Protein AF-W0NYK6-F1 (afdb_monomer)

pLDDT: mean 83.44, std 15.58, range [38.97, 98.0]

Nearest PDB structures (foldseek):
  8j07-assembly1_11  TM=6.617E-01  e=5.089E-14  Homo sapiens
  5n5e-assembly1_e  TM=6.915E-01  e=3.204E-01  Pyrococcus furiosus COM1
  1fio-assembly1_A  TM=4.161E-01  e=1.478E+00  Saccharomyces cerevisiae
  6sv1-assembly1_G  TM=5.136E-01  e=4.722E+00  Rhodospirillum rubrum
  7jh6-assembly4_D  TM=3.831E-01  e=1.571E+00  synthetic construct

Secondary structure (DSSP, 8-state):
-----------------HHHHHHHHHHHHHHHHHHHHHHHHHHHH---HHHHHHHHHHHHHHHHHHHHHHHHHHHHHT-S----HHHHHHHT--GGGGS-PPPTHHHHHHHHHHHHHHHHHHHHHHHTT----S---------HHHHHHHHHHHHHHHHHHHHHHHHHHHHHHHHHHHHHHTT---GGGGGGS--

Solvent-accessible surface area (backbone atoms only — not comparable to full-atom values): 11911 Å² total; per-residue (Å²): 135,92,82,85,80,80,76,80,82,73,75,73,68,84,75,83,51,66,67,62,52,46,54,51,43,52,53,49,39,54,52,48,49,54,51,45,53,53,46,48,53,50,48,71,69,48,83,51,68,71,62,33,54,55,48,48,56,53,47,54,51,47,52,51,50,45,52,49,41,51,48,56,48,24,70,71,70,76,39,94,76,79,89,51,67,75,60,30,58,77,68,74,50,56,80,76,70,71,60,81,79,80,60,73,58,63,58,65,72,40,44,61,62,52,52,50,51,50,51,50,49,52,52,51,33,61,72,68,71,53,63,74,71,86,63,75,68,78,74,81,73,74,51,70,68,57,52,52,49,53,52,53,54,52,50,51,52,52,53,50,52,52,50,52,53,52,55,51,52,52,55,54,48,52,52,50,53,56,57,59,65,71,67,69,73,63,79,81,68,72,76,78,81,82,130

Structure (mmCIF, N/CA/C/O backbone):
data_AF-W0NYK6-F1
#
_entry.id   AF-W0NYK6-F1
#
loop_
_atom_site.group_PDB
_atom_site.id
_atom_site.type_symbol
_atom_site.label_atom_id
_atom_site.label_alt_id
_atom_site.label_comp_id
_atom_site.label_asym_id
_atom_site.label_entity_id
_atom_site.label_seq_id
_atom_site.pdbx_PDB_ins_code
_atom_site.Cartn_x
_atom_site.Cartn_y
_atom_site.Cartn_z
_atom_site.occupancy
_atom_site.B_iso_or_equiv
_atom_site.auth_seq_id
_atom_site.auth_comp_id
_atom_site.auth_asym_id
_atom_site.auth_atom_id
_atom_site.pdbx_PDB_model_num
ATOM 1 N N . GLY A 1 1 ? -42.204 -5.316 -28.297 1.00 39.75 1 GLY A N 1
ATOM 2 C CA . GLY A 1 1 ? -41.318 -6.462 -28.032 1.00 39.75 1 GLY A CA 1
ATOM 3 C C . GLY A 1 1 ? -40.717 -6.238 -26.672 1.00 39.75 1 GLY A C 1
ATOM 4 O O . GLY A 1 1 ? -40.065 -5.222 -26.499 1.00 39.75 1 GLY A O 1
ATOM 5 N N . ALA A 1 2 ? -41.070 -7.092 -25.719 1.00 49.59 2 ALA A N 1
ATOM 6 C CA . ALA A 1 2 ? -40.802 -6.951 -24.294 1.00 49.59 2 ALA A CA 1
ATOM 7 C C . ALA A 1 2 ? -39.337 -7.255 -23.949 1.00 49.59 2 ALA A C 1
ATOM 9 O O . ALA A 1 2 ? -38.890 -8.358 -24.243 1.00 49.59 2 ALA A O 1
ATOM 10 N N . LEU A 1 3 ? -38.633 -6.296 -23.334 1.00 57.28 3 LEU A N 1
ATOM 11 C CA . LEU A 1 3 ? -37.362 -6.472 -22.609 1.00 57.28 3 LEU A CA 1
ATOM 12 C C . LEU A 1 3 ? -37.187 -5.354 -21.547 1.00 57.28 3 LEU A C 1
ATOM 14 O O . LEU A 1 3 ? -36.130 -4.735 -21.477 1.00 57.28 3 LEU A O 1
ATOM 18 N N . GLU A 1 4 ? -38.223 -5.043 -20.760 1.00 53.84 4 GLU A N 1
ATOM 19 C CA . GLU A 1 4 ? -38.106 -4.098 -19.621 1.00 53.84 4 GLU A CA 1
ATOM 20 C C . GLU A 1 4 ? -38.390 -4.739 -18.247 1.00 53.84 4 GLU A C 1
ATOM 22 O O . GLU A 1 4 ? -38.458 -4.037 -17.243 1.00 53.84 4 GLU A O 1
ATOM 27 N N . ASP A 1 5 ? -38.454 -6.070 -18.178 1.00 54.00 5 ASP A N 1
ATOM 28 C CA . ASP A 1 5 ? -38.301 -6.820 -16.923 1.00 54.00 5 ASP A CA 1
ATOM 29 C C . ASP A 1 5 ? -36.807 -7.135 -16.720 1.00 54.00 5 ASP A C 1
ATOM 31 O O . ASP A 1 5 ? -36.124 -7.501 -17.674 1.00 54.00 5 ASP A O 1
ATOM 35 N N . GLU A 1 6 ? -36.171 -7.109 -15.555 1.00 56.06 6 GLU A N 1
ATOM 36 C CA . GLU A 1 6 ? -36.515 -6.712 -14.193 1.00 56.06 6 GLU A CA 1
ATOM 37 C C . GLU A 1 6 ? -35.149 -6.688 -13.466 1.00 56.06 6 G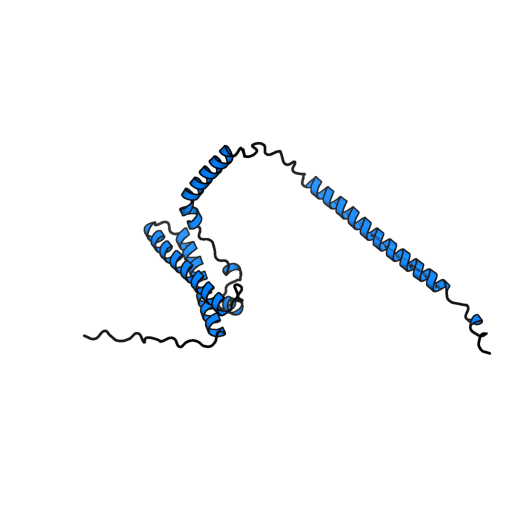LU A C 1
ATOM 39 O O . GLU A 1 6 ? -34.599 -7.733 -13.115 1.00 56.06 6 GLU A O 1
ATOM 44 N N . TYR A 1 7 ? -34.548 -5.519 -13.244 1.00 54.88 7 TYR A N 1
ATOM 45 C CA . TYR A 1 7 ? -33.689 -5.357 -12.069 1.00 54.88 7 TYR A CA 1
ATOM 46 C C . TYR A 1 7 ? -34.520 -4.533 -11.105 1.00 54.88 7 TYR A C 1
ATOM 48 O O . TYR A 1 7 ? -34.757 -3.358 -11.396 1.00 54.88 7 TYR A O 1
ATOM 56 N N . PRO A 1 8 ? -35.011 -5.104 -9.990 1.00 55.12 8 PRO A N 1
ATOM 57 C CA . PRO A 1 8 ? -35.632 -4.288 -8.969 1.00 55.12 8 PRO A CA 1
ATOM 58 C C . PRO A 1 8 ? -34.607 -3.218 -8.626 1.00 55.12 8 PRO A C 1
ATOM 60 O O . PRO A 1 8 ? -33.497 -3.548 -8.197 1.00 55.12 8 PRO A O 1
ATOM 63 N N . THR A 1 9 ? -34.943 -1.947 -8.849 1.00 57.28 9 THR A N 1
ATOM 64 C CA . THR A 1 9 ? -34.187 -0.837 -8.282 1.00 57.28 9 THR A CA 1
ATOM 65 C C . THR A 1 9 ? -34.328 -1.000 -6.778 1.00 57.28 9 THR A C 1
ATOM 67 O O . THR A 1 9 ? -35.263 -0.487 -6.166 1.00 57.28 9 THR A O 1
ATOM 70 N N . MET A 1 10 ? -33.452 -1.813 -6.186 1.00 58.59 10 MET A N 1
ATOM 71 C CA . MET A 1 10 ? -33.305 -1.955 -4.754 1.00 58.59 10 MET A CA 1
ATOM 72 C C . MET A 1 10 ? -32.846 -0.584 -4.291 1.00 58.59 10 MET A C 1
ATOM 74 O O . MET A 1 10 ? -31.659 -0.268 -4.284 1.00 58.59 10 MET A O 1
ATOM 78 N N . GLN A 1 11 ? -33.808 0.271 -3.959 1.00 57.12 11 GLN A N 1
ATOM 79 C CA . GLN A 1 11 ? -33.540 1.440 -3.152 1.00 57.12 11 GLN A CA 1
ATOM 80 C C . GLN A 1 11 ? -33.041 0.887 -1.822 1.00 57.12 11 GLN A C 1
ATOM 82 O O . GLN A 1 11 ? -33.827 0.429 -0.988 1.00 57.12 11 GLN A O 1
ATOM 87 N N . LEU A 1 12 ? -31.715 0.820 -1.686 1.00 58.81 12 LEU A N 1
ATOM 88 C CA . LEU A 1 12 ? -31.050 0.430 -0.456 1.00 58.81 12 LEU A CA 1
ATOM 89 C C . LEU A 1 12 ? -31.611 1.341 0.629 1.00 58.81 12 LEU A C 1
ATOM 91 O O . LEU A 1 12 ? -31.449 2.562 0.578 1.00 58.81 12 LEU A O 1
ATOM 95 N N . ARG A 1 13 ? -32.359 0.759 1.570 1.00 60.38 13 ARG A N 1
ATOM 96 C CA . ARG A 1 13 ? -32.883 1.537 2.689 1.00 60.38 13 ARG A CA 1
ATOM 97 C C . ARG A 1 13 ? -31.676 2.127 3.419 1.00 60.38 13 ARG A C 1
ATOM 99 O O . ARG A 1 13 ? -30.737 1.374 3.671 1.00 60.38 13 ARG A O 1
ATOM 106 N N . PRO A 1 14 ? -31.694 3.420 3.785 1.00 65.50 14 PRO A N 1
ATOM 107 C CA . PRO A 1 14 ? -30.632 3.999 4.592 1.00 65.50 14 PRO A CA 1
ATOM 108 C C . PRO A 1 14 ? -30.460 3.149 5.850 1.00 65.50 14 PRO A C 1
ATOM 110 O O . PRO A 1 14 ? -31.383 3.037 6.666 1.00 65.50 14 PRO A O 1
ATOM 113 N N . GLN A 1 15 ? -29.314 2.485 5.970 1.00 64.94 15 GLN A N 1
ATOM 114 C CA . GLN A 1 15 ? -29.038 1.615 7.099 1.00 64.94 15 GLN A CA 1
ATOM 115 C C . GLN A 1 15 ? -28.739 2.512 8.297 1.00 64.94 15 GLN A C 1
ATOM 117 O O . GLN A 1 15 ? -27.745 3.229 8.329 1.00 64.94 15 GLN A O 1
ATOM 122 N N . LYS A 1 16 ? -29.680 2.552 9.245 1.00 70.38 16 LYS A N 1
ATOM 123 C CA . LYS A 1 16 ? -29.630 3.477 10.388 1.00 70.38 16 LYS A CA 1
ATOM 124 C C . LYS A 1 16 ? -28.625 3.047 11.456 1.00 70.38 16 LYS A C 1
ATOM 126 O O . LYS A 1 16 ? -28.235 3.865 12.284 1.00 70.38 16 LYS A O 1
ATOM 131 N N . ASP A 1 17 ? -28.243 1.773 11.451 1.00 86.31 17 ASP A N 1
ATOM 132 C CA . ASP A 1 17 ? -27.315 1.210 12.420 1.00 86.31 17 ASP A CA 1
ATOM 133 C C . ASP A 1 17 ? -25.872 1.377 11.940 1.00 86.31 17 ASP A C 1
ATOM 135 O O . ASP A 1 17 ? -25.428 0.710 11.002 1.00 86.31 17 ASP A O 1
ATOM 139 N N . ARG A 1 18 ? -25.141 2.276 12.605 1.00 86.06 18 ARG A N 1
ATOM 140 C CA . ARG A 1 18 ? -23.739 2.582 12.294 1.00 86.06 18 ARG A CA 1
ATOM 141 C C . ARG A 1 18 ? -22.853 1.343 12.387 1.00 86.06 18 ARG A C 1
ATOM 143 O O . ARG A 1 18 ? -21.949 1.210 11.571 1.00 86.06 18 ARG A O 1
ATOM 150 N N . LEU A 1 19 ? -23.138 0.422 13.313 1.00 88.56 19 LEU A N 1
ATOM 151 C CA . LEU A 1 19 ? -22.341 -0.793 13.485 1.00 88.56 19 LEU A CA 1
ATOM 152 C C . LEU A 1 19 ? -22.456 -1.710 12.263 1.00 88.56 19 LEU A C 1
ATOM 154 O O . LEU A 1 19 ? -21.455 -2.218 11.767 1.00 88.56 19 LEU A O 1
ATOM 158 N N . GLN A 1 20 ? -23.667 -1.885 11.736 1.00 89.94 20 GLN A N 1
ATOM 159 C CA . GLN A 1 20 ? -23.889 -2.712 10.548 1.00 89.94 20 GLN A CA 1
ATOM 160 C C . GLN A 1 20 ? -23.280 -2.086 9.291 1.00 89.94 20 GLN A C 1
ATOM 162 O O . GLN A 1 20 ? -22.726 -2.801 8.452 1.00 89.94 20 GLN A O 1
ATOM 167 N N . VAL A 1 21 ? -23.353 -0.755 9.163 1.00 91.19 21 VAL A N 1
ATOM 168 C CA . VAL A 1 21 ? -22.679 -0.036 8.071 1.00 91.19 21 VAL A CA 1
ATOM 169 C C . VAL A 1 21 ? -21.173 -0.254 8.168 1.00 91.19 21 VAL A C 1
ATOM 171 O O . VAL A 1 21 ? -20.559 -0.653 7.183 1.00 91.19 21 VAL A O 1
ATOM 174 N N . PHE A 1 22 ? -20.594 -0.086 9.358 1.00 92.81 22 PHE A N 1
ATOM 175 C CA . PHE A 1 22 ? -19.173 -0.315 9.588 1.00 92.81 22 PHE A CA 1
ATOM 176 C C . PHE A 1 22 ? -18.758 -1.745 9.230 1.00 92.81 22 PHE A C 1
ATOM 178 O O . PHE A 1 22 ? -17.842 -1.931 8.434 1.00 92.81 22 PHE A O 1
ATOM 185 N N . GLN A 1 23 ? -19.468 -2.757 9.738 1.00 92.50 23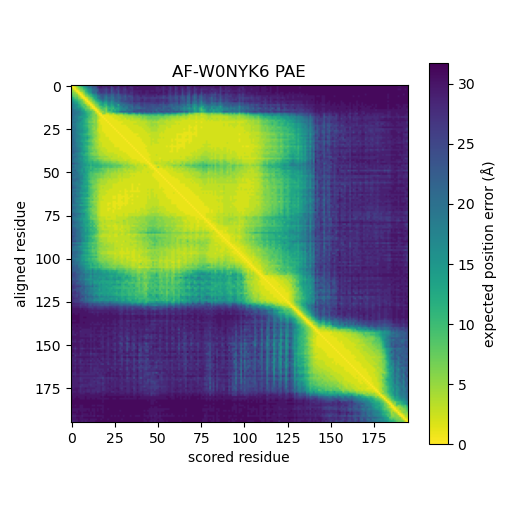 GLN A N 1
ATOM 186 C CA . GLN A 1 23 ? -19.190 -4.163 9.427 1.00 92.50 23 GLN A CA 1
ATOM 187 C C . GLN A 1 23 ? -19.245 -4.434 7.921 1.00 92.50 23 GLN A C 1
ATOM 189 O O . GLN A 1 23 ? -18.393 -5.144 7.383 1.00 92.50 23 GLN A O 1
ATOM 194 N N . THR A 1 24 ? -20.207 -3.834 7.220 1.00 93.25 24 THR A N 1
ATOM 195 C CA . THR A 1 24 ? -20.340 -3.963 5.765 1.00 93.25 24 THR A CA 1
ATOM 196 C C . THR A 1 24 ? -19.158 -3.319 5.037 1.00 93.25 24 THR A C 1
ATOM 198 O O . THR A 1 24 ? -18.545 -3.955 4.176 1.00 93.25 24 THR A O 1
ATOM 201 N N . LEU A 1 25 ? -18.788 -2.090 5.411 1.00 94.94 25 LEU A N 1
ATOM 202 C CA . LEU A 1 25 ? -17.645 -1.374 4.839 1.00 94.94 25 LEU A CA 1
ATOM 203 C C . LEU A 1 25 ? -16.330 -2.110 5.095 1.00 94.94 25 LEU A C 1
ATOM 205 O O . LEU A 1 25 ? -15.564 -2.335 4.161 1.00 94.94 25 LEU A O 1
ATOM 209 N N . ALA A 1 26 ? -16.102 -2.555 6.328 1.00 94.62 26 ALA A N 1
ATOM 210 C CA . ALA A 1 26 ? -14.925 -3.318 6.718 1.00 94.62 26 ALA A CA 1
ATOM 211 C C . ALA A 1 26 ? -14.834 -4.652 5.959 1.00 94.62 26 ALA A C 1
ATOM 213 O O . ALA A 1 26 ? -13.770 -5.017 5.456 1.00 94.62 26 ALA A O 1
ATOM 214 N N . THR A 1 27 ? -15.963 -5.344 5.784 1.00 95.19 27 THR A N 1
ATOM 215 C CA . THR A 1 27 ? -16.045 -6.571 4.977 1.00 95.19 27 THR A CA 1
ATOM 216 C C . THR A 1 27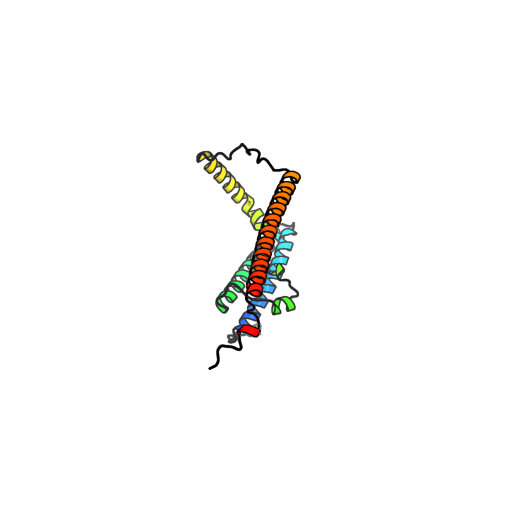 ? -15.658 -6.308 3.523 1.00 95.19 27 T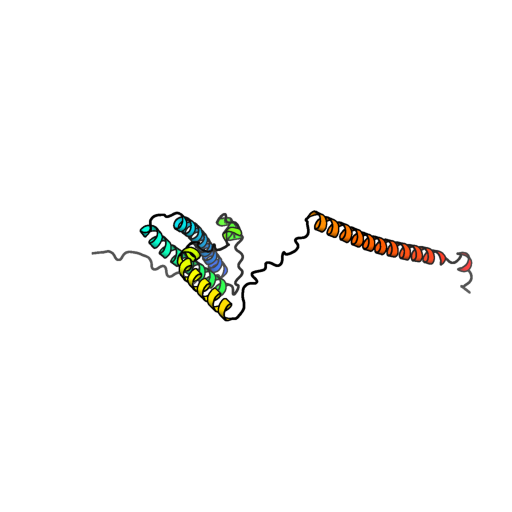HR A C 1
ATOM 218 O O . THR A 1 27 ? -14.890 -7.074 2.935 1.00 95.19 27 THR A O 1
ATOM 221 N N . PHE A 1 28 ? -16.163 -5.230 2.916 1.00 95.75 28 PHE A N 1
ATOM 222 C CA . PHE A 1 28 ? -15.779 -4.861 1.555 1.00 95.75 28 PHE A CA 1
ATOM 223 C C . PHE A 1 28 ? -14.312 -4.462 1.471 1.00 95.75 28 PHE A C 1
ATOM 225 O O . PHE A 1 28 ? -13.615 -4.960 0.590 1.00 95.75 28 PHE A O 1
ATOM 232 N N . TYR A 1 29 ? -13.825 -3.644 2.401 1.00 95.94 29 TYR A N 1
ATOM 233 C CA . TYR A 1 29 ? -12.434 -3.210 2.453 1.00 95.94 29 TYR A CA 1
ATOM 234 C C . TYR A 1 29 ? -11.475 -4.407 2.453 1.00 95.94 29 TYR A C 1
ATOM 236 O O . TYR A 1 29 ? -10.605 -4.500 1.588 1.00 95.94 29 TYR A O 1
ATOM 244 N N . LEU A 1 30 ? -11.698 -5.388 3.334 1.00 95.19 30 LEU A N 1
ATOM 245 C CA . LEU A 1 30 ? -10.870 -6.594 3.406 1.00 95.19 30 LEU A CA 1
ATOM 246 C C . LEU A 1 30 ? -10.957 -7.452 2.139 1.00 95.19 30 LEU A C 1
ATOM 248 O O . LEU A 1 30 ? -9.942 -7.969 1.669 1.00 95.19 30 LEU A O 1
ATOM 252 N N . ARG A 1 31 ? -12.144 -7.581 1.533 1.00 95.19 31 ARG A N 1
ATOM 253 C CA . ARG A 1 31 ? -12.302 -8.293 0.251 1.00 95.19 31 ARG A CA 1
ATOM 254 C C . ARG A 1 31 ? -11.522 -7.616 -0.870 1.00 95.19 31 ARG A C 1
ATOM 256 O O . ARG A 1 31 ? -10.806 -8.300 -1.601 1.00 95.19 31 ARG A O 1
ATOM 263 N N . TYR A 1 32 ? -11.627 -6.295 -0.993 1.00 96.94 32 TYR A N 1
ATOM 264 C CA . TYR A 1 32 ? -10.862 -5.540 -1.981 1.00 96.94 32 TYR A CA 1
ATOM 265 C C . TYR A 1 32 ? -9.359 -5.620 -1.712 1.00 96.94 32 TYR A C 1
ATOM 267 O O . TYR A 1 32 ? -8.594 -5.724 -2.665 1.00 96.94 32 TYR A O 1
ATOM 275 N N . LEU A 1 33 ? -8.931 -5.671 -0.448 1.00 95.75 33 LEU A N 1
ATOM 276 C CA . LEU A 1 33 ? -7.520 -5.810 -0.094 1.00 95.75 33 LEU A CA 1
ATOM 277 C C . LEU A 1 33 ? -6.955 -7.169 -0.527 1.00 95.75 33 LEU A C 1
ATOM 279 O O . LEU A 1 33 ? -5.864 -7.236 -1.095 1.00 95.75 33 LEU A O 1
ATOM 283 N N . LYS A 1 34 ? -7.724 -8.252 -0.351 1.00 94.56 34 LYS A N 1
ATOM 284 C CA . LYS A 1 34 ? -7.360 -9.575 -0.885 1.00 94.56 34 LYS A CA 1
ATOM 285 C C . LYS A 1 34 ? -7.242 -9.566 -2.408 1.00 94.56 34 LYS A C 1
ATOM 287 O O . LYS A 1 34 ? -6.280 -10.102 -2.954 1.00 94.56 34 LYS A O 1
ATOM 292 N N . ILE A 1 35 ? -8.209 -8.952 -3.092 1.00 95.44 35 ILE A N 1
ATOM 293 C CA . ILE A 1 35 ? -8.204 -8.836 -4.557 1.00 95.44 35 ILE A CA 1
ATOM 294 C C . ILE A 1 35 ? -6.995 -8.020 -5.022 1.00 95.44 35 ILE A C 1
ATOM 296 O O . ILE A 1 35 ? -6.319 -8.418 -5.964 1.00 95.44 35 ILE A O 1
ATOM 300 N N . PHE A 1 36 ? -6.697 -6.913 -4.345 1.00 95.94 36 PHE A N 1
ATOM 301 C CA . PHE A 1 36 ? -5.551 -6.060 -4.633 1.00 95.94 36 PHE A CA 1
ATOM 302 C C . PHE A 1 36 ? -4.234 -6.836 -4.569 1.00 95.94 36 PHE A C 1
ATOM 304 O O . PHE A 1 36 ? -3.470 -6.807 -5.531 1.00 95.94 36 PHE A O 1
ATOM 311 N N . ARG A 1 37 ? -4.007 -7.589 -3.484 1.00 94.25 37 ARG A N 1
ATOM 312 C CA . ARG A 1 37 ? -2.814 -8.436 -3.322 1.00 94.25 37 ARG A CA 1
ATOM 313 C C . ARG A 1 37 ? -2.685 -9.453 -4.459 1.00 94.25 37 ARG A C 1
ATOM 315 O O . ARG A 1 37 ? -1.640 -9.525 -5.097 1.00 94.25 37 ARG A O 1
ATOM 322 N N . ALA A 1 38 ? -3.766 -10.162 -4.782 1.00 94.06 38 ALA A N 1
ATOM 323 C CA . ALA A 1 38 ? -3.765 -11.128 -5.880 1.00 94.06 38 ALA A CA 1
ATOM 324 C C . ALA A 1 38 ? -3.504 -10.471 -7.250 1.00 94.06 38 ALA A C 1
ATOM 326 O O . ALA A 1 38 ? -2.777 -11.016 -8.078 1.00 94.06 38 ALA A O 1
ATOM 327 N N . LEU A 1 39 ? -4.077 -9.292 -7.509 1.00 94.31 39 LEU A N 1
ATOM 328 C CA . LEU A 1 39 ? -3.854 -8.558 -8.757 1.00 94.31 39 LEU A CA 1
ATOM 329 C C . LEU A 1 39 ? -2.424 -8.020 -8.873 1.00 94.31 39 LEU A C 1
ATOM 331 O O . LEU A 1 39 ? -1.891 -7.994 -9.981 1.00 94.31 39 LEU A O 1
ATOM 335 N N . GLU A 1 40 ? -1.801 -7.610 -7.767 1.00 93.75 40 GLU A N 1
ATOM 336 C CA . GLU A 1 40 ? -0.397 -7.182 -7.738 1.00 93.75 40 GLU A CA 1
ATOM 337 C C . GLU A 1 40 ? 0.533 -8.340 -8.120 1.00 93.75 40 GLU A C 1
ATOM 339 O O . GLU A 1 40 ? 1.353 -8.193 -9.032 1.00 93.75 40 GLU A O 1
ATOM 344 N N . GLU A 1 41 ? 0.317 -9.521 -7.533 1.00 93.06 41 GLU A N 1
ATOM 345 C CA . GLU A 1 41 ? 1.060 -10.736 -7.879 1.00 93.06 41 GLU A CA 1
ATOM 346 C C . GLU A 1 41 ? 0.871 -11.103 -9.355 1.00 93.06 41 GLU A C 1
ATOM 348 O O . GLU A 1 41 ? 1.837 -11.341 -10.084 1.00 93.06 41 GLU A O 1
ATOM 353 N N . VAL A 1 42 ? -0.376 -11.093 -9.833 1.00 92.81 42 VAL A N 1
ATOM 354 C CA . VAL A 1 42 ? -0.696 -11.379 -11.236 1.00 92.81 42 VAL A CA 1
ATOM 355 C C . VAL A 1 42 ? -0.033 -10.364 -12.168 1.00 92.81 42 VAL A C 1
ATOM 357 O O . VAL A 1 42 ? 0.539 -10.752 -13.188 1.00 92.81 42 VAL A O 1
ATOM 360 N N . TYR A 1 43 ? -0.063 -9.072 -11.834 1.00 92.00 43 TYR A N 1
ATOM 361 C CA . TYR A 1 43 ? 0.604 -8.036 -12.618 1.00 92.00 43 TYR A CA 1
ATOM 362 C C . TYR A 1 43 ? 2.107 -8.322 -12.749 1.00 92.00 43 TYR A C 1
ATOM 364 O O . TYR A 1 43 ? 2.665 -8.185 -13.845 1.00 92.00 43 TYR A O 1
ATOM 372 N N . ASP A 1 44 ? 2.760 -8.725 -11.655 1.00 88.25 44 ASP A N 1
ATOM 373 C CA . ASP A 1 44 ? 4.193 -9.021 -11.643 1.00 88.25 44 ASP A CA 1
ATOM 374 C C . ASP A 1 44 ? 4.545 -10.259 -12.482 1.00 88.25 44 ASP A C 1
ATOM 376 O O . ASP A 1 44 ? 5.530 -10.238 -13.223 1.00 88.25 44 ASP A O 1
ATOM 380 N N . GLN A 1 45 ? 3.711 -11.304 -12.436 1.00 89.50 45 GLN A N 1
ATOM 381 C CA . GLN A 1 45 ? 3.950 -12.568 -13.146 1.00 89.50 45 GLN A CA 1
ATOM 382 C C . GLN A 1 45 ? 3.545 -12.548 -14.632 1.00 89.50 45 GLN A C 1
ATOM 384 O O . GLN A 1 45 ? 4.058 -13.338 -15.430 1.00 89.50 45 GLN A O 1
ATOM 389 N N . ILE A 1 46 ? 2.641 -11.660 -15.065 1.00 91.12 46 ILE A N 1
ATOM 390 C CA . ILE A 1 46 ? 2.227 -11.596 -16.476 1.00 91.12 46 ILE A CA 1
ATOM 391 C C . ILE A 1 46 ? 3.375 -11.089 -17.342 1.00 91.12 46 ILE A C 1
ATOM 393 O O . ILE A 1 46 ? 3.746 -9.924 -17.259 1.00 91.12 46 ILE A O 1
ATOM 397 N N . VAL A 1 47 ? 3.852 -11.907 -18.279 1.00 89.75 47 VAL A N 1
ATOM 398 C CA . VAL A 1 47 ? 4.864 -11.514 -19.281 1.00 89.75 47 VAL A CA 1
ATOM 399 C C . VAL A 1 47 ? 4.280 -10.800 -20.509 1.00 89.75 47 VAL A C 1
ATOM 401 O O . VAL A 1 47 ? 4.982 -10.055 -21.189 1.00 89.75 47 VAL A O 1
ATOM 404 N N . HIS A 1 48 ? 2.991 -10.994 -20.800 1.00 93.12 48 HIS A N 1
ATOM 405 C CA . HIS A 1 48 ? 2.354 -10.489 -22.020 1.00 93.12 48 HIS A CA 1
ATOM 406 C C . HIS A 1 48 ? 1.908 -9.017 -21.875 1.00 93.12 48 HIS A C 1
ATOM 408 O O . HIS A 1 48 ? 1.033 -8.726 -21.051 1.00 93.12 48 HIS A O 1
ATOM 414 N N . PRO A 1 49 ? 2.408 -8.073 -22.698 1.00 88.88 49 PRO A N 1
ATOM 415 C CA . PRO A 1 49 ? 2.236 -6.639 -22.447 1.00 88.88 49 PRO A CA 1
ATOM 416 C C . PRO A 1 49 ? 0.784 -6.152 -22.565 1.00 88.88 49 PRO A C 1
ATOM 418 O O . PRO A 1 49 ? 0.356 -5.305 -21.786 1.00 88.88 49 PRO A O 1
ATOM 421 N N . GLN A 1 50 ? -0.003 -6.704 -23.491 1.00 91.50 50 GLN A N 1
ATOM 422 C CA . GLN A 1 50 ? -1.420 -6.359 -23.660 1.00 91.50 50 GLN A CA 1
ATOM 423 C C . GLN A 1 50 ? -2.243 -6.746 -22.422 1.00 91.50 50 GLN A C 1
ATOM 425 O O . GLN A 1 50 ? -2.974 -5.916 -21.893 1.00 91.50 50 GLN A O 1
ATOM 430 N N . LYS A 1 51 ? -2.073 -7.975 -21.911 1.00 91.81 51 LYS A N 1
ATOM 431 C CA . LYS A 1 51 ? -2.755 -8.440 -20.693 1.00 91.81 51 LYS A CA 1
ATOM 432 C C . LYS A 1 51 ? -2.314 -7.636 -19.470 1.00 91.81 51 LYS A C 1
ATOM 434 O O . LYS A 1 51 ? -3.154 -7.242 -18.669 1.00 91.81 51 LYS A O 1
ATOM 439 N N . ARG A 1 52 ? -1.018 -7.317 -19.372 1.00 91.69 52 ARG A N 1
ATOM 440 C CA . ARG A 1 52 ? -0.472 -6.502 -18.277 1.00 91.69 52 ARG A CA 1
ATOM 441 C C . ARG A 1 52 ? -1.112 -5.111 -18.215 1.00 91.69 52 ARG A C 1
ATOM 443 O O . ARG A 1 52 ? -1.421 -4.645 -17.127 1.00 91.69 52 ARG A O 1
ATOM 450 N N . ARG 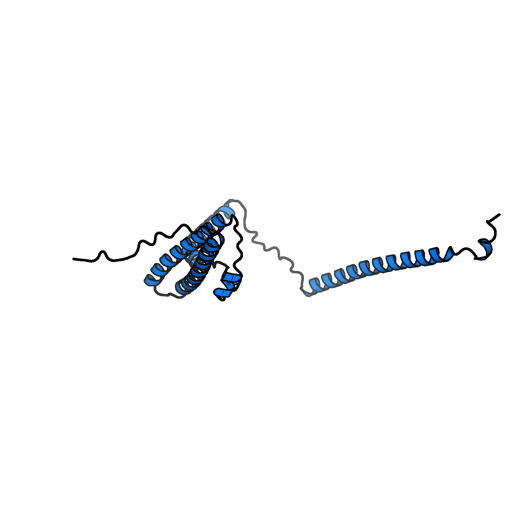A 1 53 ? -1.363 -4.463 -19.361 1.00 91.31 53 ARG A N 1
ATOM 451 C CA . ARG A 1 53 ? -2.054 -3.158 -19.412 1.00 91.31 53 ARG A CA 1
ATOM 452 C C . ARG A 1 53 ? -3.483 -3.222 -18.875 1.00 91.31 53 ARG A C 1
ATOM 454 O O . ARG A 1 53 ? -3.888 -2.318 -18.160 1.00 91.31 53 ARG A O 1
ATOM 461 N N . VAL A 1 54 ? -4.224 -4.280 -19.201 1.00 94.06 54 VAL A N 1
ATOM 462 C CA . VAL A 1 54 ? -5.595 -4.461 -18.698 1.00 94.06 54 VAL A CA 1
ATOM 463 C C . VAL A 1 54 ? -5.582 -4.676 -17.186 1.00 94.06 54 VAL A C 1
ATOM 465 O O . VAL A 1 54 ? -6.309 -4.002 -16.466 1.00 94.06 54 VAL A O 1
ATOM 468 N N . VAL A 1 55 ? -4.701 -5.551 -16.690 1.00 93.38 55 VAL A N 1
ATOM 469 C CA . VAL A 1 55 ? -4.555 -5.784 -15.244 1.00 93.38 55 VAL A CA 1
ATOM 470 C C . VAL A 1 55 ? -4.144 -4.508 -14.511 1.00 93.38 55 VAL A C 1
ATOM 472 O O . VAL A 1 55 ? -4.676 -4.250 -13.440 1.00 93.38 55 VAL A O 1
ATOM 475 N N . HIS A 1 56 ? -3.282 -3.672 -15.103 1.00 92.56 56 HIS A N 1
ATOM 476 C CA . HIS A 1 56 ? -2.928 -2.366 -14.539 1.00 92.56 56 HIS A CA 1
ATOM 477 C C . HIS A 1 56 ? -4.164 -1.498 -14.276 1.00 92.56 56 HIS A C 1
ATOM 479 O O . HIS A 1 56 ? -4.337 -0.985 -13.179 1.00 92.56 56 HIS A O 1
ATOM 485 N N . GLN A 1 57 ? -5.042 -1.356 -15.272 1.00 93.75 57 GLN A N 1
ATOM 486 C CA . GLN A 1 57 ? -6.236 -0.517 -15.150 1.00 93.75 57 GLN A CA 1
ATOM 487 C C . GLN A 1 57 ? -7.176 -1.024 -14.054 1.00 93.75 57 GLN A C 1
ATOM 489 O O . GLN A 1 57 ? -7.718 -0.232 -13.287 1.00 93.75 57 GLN A O 1
ATOM 494 N N . VAL A 1 58 ? -7.343 -2.345 -13.956 1.00 95.38 58 VAL A N 1
ATOM 495 C CA . VAL A 1 58 ? -8.153 -2.959 -12.896 1.00 95.38 58 VAL A CA 1
ATOM 496 C C . VAL A 1 58 ? -7.508 -2.744 -11.526 1.00 95.38 58 VAL A C 1
ATOM 498 O O . VAL A 1 58 ? -8.208 -2.419 -10.572 1.00 95.38 58 VAL A O 1
ATOM 501 N N . LEU A 1 59 ? -6.184 -2.882 -11.429 1.00 94.19 59 LEU A N 1
ATOM 502 C CA . LEU A 1 59 ? -5.434 -2.686 -10.192 1.00 94.19 59 LEU A CA 1
ATOM 503 C C . LEU A 1 59 ? -5.566 -1.245 -9.673 1.00 94.19 59 LEU A C 1
ATOM 505 O O . LEU A 1 59 ? -5.896 -1.062 -8.506 1.00 94.19 59 LEU A O 1
ATOM 509 N N . GLU A 1 60 ? -5.425 -0.242 -10.544 1.00 94.00 60 GLU A N 1
ATOM 510 C CA . GLU A 1 60 ? -5.651 1.175 -10.208 1.00 94.00 60 GLU A CA 1
ATOM 511 C C . GLU A 1 60 ? -7.096 1.431 -9.742 1.00 94.00 60 GLU A C 1
ATOM 513 O O . GLU A 1 60 ? -7.320 2.135 -8.758 1.00 94.00 60 GLU A O 1
ATOM 518 N N . GLY A 1 61 ? -8.087 0.806 -10.388 1.00 96.25 61 GLY A N 1
ATOM 519 C CA . GLY A 1 61 ? -9.488 0.897 -9.963 1.00 96.25 61 GLY A CA 1
ATOM 520 C C . GLY A 1 61 ? -9.736 0.290 -8.577 1.00 96.25 61 GLY A C 1
ATOM 521 O O . GLY A 1 61 ? -10.428 0.882 -7.750 1.00 96.25 61 GLY A O 1
ATOM 522 N N . VAL A 1 62 ? -9.131 -0.867 -8.289 1.00 96.81 62 VAL A N 1
ATOM 523 C CA . VAL A 1 62 ? -9.206 -1.509 -6.967 1.00 96.81 62 VAL A CA 1
ATOM 524 C C . VAL A 1 62 ? -8.505 -0.666 -5.898 1.00 96.81 62 VAL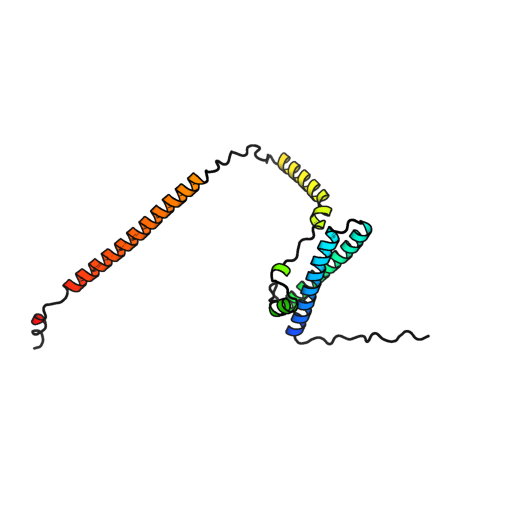 A C 1
ATOM 526 O O . VAL A 1 62 ? -9.027 -0.542 -4.791 1.00 96.81 62 VAL A O 1
ATOM 529 N N . MET A 1 63 ? -7.367 -0.047 -6.223 1.00 94.81 63 MET A N 1
ATOM 530 C CA . MET A 1 63 ? -6.683 0.890 -5.326 1.00 94.81 63 MET A CA 1
ATOM 531 C C . MET A 1 63 ? -7.559 2.096 -4.993 1.00 94.81 63 MET A C 1
ATOM 533 O O . MET A 1 63 ? -7.687 2.444 -3.821 1.00 94.81 63 MET A O 1
ATOM 537 N N . GLY A 1 64 ? -8.198 2.696 -6.003 1.00 96.75 64 GLY A N 1
ATOM 538 C CA . GLY A 1 64 ? -9.160 3.778 -5.800 1.00 96.75 64 GLY A CA 1
ATOM 539 C C . GLY A 1 64 ? -10.279 3.356 -4.850 1.00 96.75 64 GLY A C 1
ATOM 540 O O . GLY A 1 64 ? -10.507 4.013 -3.835 1.00 96.75 64 GLY A O 1
ATOM 541 N N . ARG A 1 65 ? -10.892 2.189 -5.096 1.00 97.56 65 ARG A N 1
ATOM 542 C CA . ARG A 1 65 ? -11.982 1.693 -4.246 1.00 97.56 65 ARG A CA 1
ATOM 543 C C . ARG A 1 65 ? -11.546 1.399 -2.808 1.00 97.56 65 ARG A C 1
ATOM 545 O O . ARG A 1 65 ? -12.324 1.619 -1.885 1.00 97.56 65 ARG A O 1
ATOM 552 N N . LEU A 1 66 ? -10.317 0.926 -2.595 1.00 96.81 66 LEU A N 1
ATOM 553 C CA . LEU A 1 66 ? -9.761 0.727 -1.252 1.00 96.81 66 LEU A CA 1
ATOM 554 C C . LEU A 1 66 ? -9.660 2.038 -0.469 1.00 96.81 66 LEU A C 1
ATOM 556 O O . LEU A 1 66 ? -10.008 2.069 0.711 1.00 96.81 66 LEU A O 1
ATOM 560 N N . VAL A 1 67 ? -9.192 3.105 -1.121 1.00 96.50 67 VAL A N 1
ATOM 561 C CA . VAL A 1 67 ? -9.071 4.432 -0.502 1.00 96.50 67 VAL A CA 1
ATOM 562 C C . VAL A 1 67 ? -10.448 5.011 -0.195 1.00 96.50 67 VAL A C 1
ATOM 564 O O . VAL A 1 67 ? -10.652 5.512 0.906 1.00 96.50 67 VAL A O 1
ATOM 567 N N . GLU A 1 68 ? -11.402 4.886 -1.119 1.00 97.69 68 GLU A N 1
ATOM 568 C CA . GLU A 1 68 ? -12.791 5.308 -0.903 1.00 97.69 68 GLU A CA 1
ATOM 569 C C . GLU A 1 68 ? -13.419 4.597 0.297 1.00 97.69 68 GLU A C 1
ATOM 571 O O . GLU A 1 68 ? -13.901 5.257 1.210 1.00 97.69 68 GLU A O 1
ATOM 576 N N . LEU A 1 69 ? -13.350 3.261 0.343 1.00 96.81 69 LEU A N 1
ATOM 577 C CA . LEU A 1 69 ? -13.883 2.471 1.458 1.00 96.81 69 LEU A CA 1
ATOM 578 C C . LEU A 1 69 ? -13.232 2.856 2.783 1.00 96.81 69 LEU A C 1
ATOM 580 O O . LEU A 1 69 ? -13.916 2.997 3.794 1.00 96.81 69 LEU A O 1
ATOM 584 N N . LYS A 1 70 ? -11.909 3.049 2.783 1.00 95.81 70 LYS A N 1
ATOM 585 C CA . LYS A 1 70 ? -11.202 3.487 3.983 1.00 95.81 70 LYS A CA 1
ATOM 586 C C . LYS A 1 70 ? -11.680 4.869 4.423 1.00 95.81 70 LYS A C 1
ATOM 588 O O . LYS A 1 70 ? -11.908 5.056 5.612 1.00 95.81 70 LYS A O 1
ATOM 593 N N . ASN A 1 71 ? -11.857 5.804 3.493 1.00 96.94 71 ASN A N 1
ATOM 594 C CA . ASN A 1 71 ? -12.364 7.141 3.786 1.00 96.94 71 ASN A CA 1
ATOM 595 C C . ASN A 1 71 ? -13.799 7.100 4.335 1.00 96.94 71 ASN A C 1
ATOM 597 O O . ASN A 1 71 ? -14.066 7.709 5.362 1.00 96.94 71 ASN A O 1
ATOM 601 N N . GLU A 1 72 ? -14.689 6.316 3.718 1.00 96.38 72 GLU A N 1
ATOM 602 C CA . GLU A 1 72 ? -16.064 6.099 4.193 1.00 96.38 72 GLU A CA 1
ATOM 603 C C . GLU A 1 72 ? -16.082 5.567 5.642 1.00 96.38 72 GLU A C 1
ATOM 605 O O . GLU A 1 72 ? -16.879 6.021 6.461 1.00 96.38 72 GLU A O 1
ATOM 610 N N . MET A 1 73 ? -15.177 4.645 5.996 1.00 95.31 73 MET A N 1
ATOM 611 C CA . MET A 1 73 ? -15.047 4.145 7.373 1.00 95.31 73 MET A CA 1
ATOM 612 C C . MET A 1 73 ? -14.547 5.220 8.347 1.00 95.31 73 MET A C 1
ATOM 614 O O . MET A 1 73 ? -15.102 5.365 9.435 1.00 95.31 73 MET A O 1
ATOM 618 N N . VAL A 1 74 ? -13.538 6.000 7.943 1.00 96.38 74 VAL A N 1
ATOM 619 C CA . VAL A 1 74 ? -12.993 7.101 8.754 1.00 96.38 74 VAL A CA 1
ATOM 620 C C . VAL A 1 74 ? -14.058 8.157 9.021 1.00 96.38 74 VAL A C 1
ATOM 622 O O . VAL A 1 74 ? -14.192 8.616 10.151 1.00 96.38 74 VAL A O 1
ATOM 625 N N . GLU A 1 75 ? -14.840 8.530 8.011 1.00 95.12 75 GLU A N 1
ATOM 626 C CA . GLU A 1 75 ? -15.958 9.465 8.161 1.00 95.12 75 GLU A CA 1
ATOM 627 C C . GLU A 1 75 ? -17.066 8.893 9.052 1.00 95.12 75 GLU A C 1
ATOM 629 O O . GLU A 1 75 ? -17.685 9.629 9.824 1.00 95.12 75 GLU A O 1
ATOM 634 N N . LEU A 1 76 ? -17.299 7.578 8.982 1.00 93.31 76 LEU A N 1
ATOM 635 C CA . LEU A 1 76 ? -18.294 6.903 9.804 1.00 93.31 76 LEU A CA 1
ATOM 636 C C . LEU A 1 76 ? -17.897 6.841 11.282 1.00 93.31 76 LEU A C 1
ATOM 638 O O . LEU A 1 76 ? -18.785 6.975 12.121 1.00 93.31 76 LEU A O 1
ATOM 642 N N . GLU A 1 77 ? -16.627 6.633 11.632 1.00 92.56 77 GLU A N 1
ATOM 643 C CA . GLU A 1 77 ? -16.183 6.493 13.033 1.00 92.56 77 GLU A CA 1
ATOM 644 C C . GLU A 1 77 ? -15.449 7.720 13.593 1.00 92.56 77 GLU A C 1
ATOM 646 O O . GLU A 1 77 ? -15.210 7.795 14.797 1.00 92.56 77 GLU A O 1
ATOM 651 N N . TYR A 1 78 ? -15.119 8.699 12.748 1.00 92.88 78 TYR A N 1
ATOM 652 C CA . TYR A 1 78 ? -14.235 9.827 13.067 1.00 92.88 78 TYR A CA 1
ATOM 653 C C . TYR A 1 78 ? -12.863 9.386 13.607 1.00 92.88 78 TYR A C 1
ATOM 655 O O . TYR A 1 78 ? -12.263 10.060 14.445 1.00 92.88 78 TYR A O 1
ATOM 663 N N . SER A 1 79 ? -12.363 8.245 13.126 1.00 92.88 79 SER A N 1
ATOM 664 C CA . SER A 1 79 ? -11.094 7.641 13.538 1.00 92.88 79 SER A CA 1
ATOM 665 C C . SER A 1 79 ? -10.366 7.060 12.333 1.00 92.88 79 SER A C 1
ATOM 667 O O . SER A 1 79 ? -10.973 6.458 11.459 1.00 92.88 79 SER A O 1
ATOM 669 N N . GLU A 1 80 ? -9.042 7.186 12.288 1.00 91.56 80 GLU A N 1
ATOM 670 C CA . GLU A 1 80 ? -8.214 6.491 11.292 1.00 91.56 80 GLU A CA 1
ATOM 671 C C . GLU A 1 80 ? -7.969 5.021 11.670 1.00 91.56 80 GLU A C 1
ATOM 673 O O . GLU A 1 80 ? -7.799 4.147 10.804 1.00 91.56 80 GLU A O 1
ATOM 678 N N . PHE A 1 81 ? -8.024 4.726 12.969 1.00 91.81 81 PHE A N 1
ATOM 679 C CA . PHE A 1 81 ? -7.741 3.424 13.558 1.00 91.81 81 PHE A CA 1
ATOM 680 C C . PHE A 1 81 ? -9.038 2.658 13.797 1.00 91.81 81 PHE A C 1
ATOM 682 O O . PHE A 1 81 ? -9.940 3.162 14.461 1.00 91.81 81 PHE A O 1
ATOM 689 N N . HIS A 1 82 ? -9.104 1.447 13.248 1.00 92.06 82 HIS A N 1
ATOM 690 C CA . HIS A 1 82 ? -10.286 0.592 13.276 1.00 92.06 82 HIS A CA 1
ATOM 691 C C . HIS A 1 82 ? -9.879 -0.824 13.687 1.00 92.06 82 HIS A C 1
ATOM 693 O O . HIS A 1 82 ? -8.811 -1.295 13.285 1.00 92.06 82 HIS A O 1
ATOM 699 N N . TYR A 1 83 ? -10.732 -1.492 14.458 1.00 90.81 83 TYR A N 1
ATOM 700 C CA . TYR A 1 83 ? -10.520 -2.863 14.921 1.00 90.81 83 TYR A CA 1
ATOM 701 C C . TYR A 1 83 ? -11.242 -3.840 13.994 1.00 90.81 83 TYR A C 1
ATOM 703 O O . TYR A 1 83 ? -12.421 -3.663 13.691 1.00 90.81 83 TYR A O 1
ATOM 711 N N . PHE A 1 84 ? -10.522 -4.856 13.519 1.00 91.31 84 PHE A N 1
ATOM 712 C CA . PHE A 1 84 ? -11.024 -5.815 12.531 1.00 91.31 84 PHE A CA 1
ATOM 713 C C . PHE A 1 84 ? -11.072 -7.251 13.060 1.00 91.31 84 PHE A C 1
ATOM 715 O O . PHE A 1 84 ? -11.318 -8.148 12.266 1.00 91.31 84 PHE A O 1
ATOM 722 N N . ASP A 1 85 ? -10.821 -7.491 14.350 1.00 89.12 85 ASP A N 1
ATOM 723 C CA . ASP A 1 85 ? -10.570 -8.822 14.924 1.00 89.12 85 ASP A CA 1
ATOM 724 C C . ASP A 1 85 ? -11.625 -9.870 14.526 1.00 89.12 85 ASP A C 1
ATOM 726 O O . ASP A 1 85 ? -11.279 -10.901 13.944 1.00 89.12 85 ASP A O 1
ATOM 730 N N . ASP A 1 86 ? -12.909 -9.559 14.729 1.00 88.50 86 ASP A N 1
ATOM 731 C CA . ASP A 1 86 ? -14.024 -10.458 14.396 1.00 88.50 86 ASP A CA 1
ATOM 732 C C . ASP A 1 86 ? -14.090 -10.756 12.886 1.00 88.50 86 ASP A C 1
ATOM 734 O O . ASP A 1 86 ? -14.296 -11.889 12.451 1.00 88.50 86 ASP A O 1
ATOM 738 N N . ILE A 1 87 ? -13.849 -9.736 12.061 1.00 90.25 87 ILE A N 1
ATOM 739 C CA . ILE A 1 87 ? -13.964 -9.828 10.603 1.00 90.25 87 ILE A CA 1
ATOM 740 C C . ILE A 1 87 ? -12.736 -10.546 10.017 1.00 90.25 87 ILE A C 1
ATOM 742 O O . ILE A 1 87 ? -12.854 -11.351 9.094 1.00 90.25 87 ILE A O 1
ATOM 746 N N . LEU A 1 88 ? -11.540 -10.311 10.564 1.00 91.69 88 LEU A N 1
ATOM 747 C CA . LEU A 1 88 ? -10.317 -11.022 10.185 1.00 91.69 88 LEU A CA 1
ATOM 748 C C . LEU A 1 88 ? -10.459 -12.524 10.425 1.00 91.69 88 LEU A C 1
ATOM 750 O O . LEU A 1 88 ? -10.043 -13.313 9.569 1.00 91.69 88 LEU A O 1
ATOM 754 N N . GLN A 1 89 ? -11.079 -12.910 11.545 1.00 90.94 89 GLN A N 1
ATOM 755 C CA . GLN A 1 89 ? -11.354 -14.306 11.866 1.00 90.94 89 GLN A CA 1
ATOM 756 C C . GLN A 1 89 ? -12.233 -14.963 10.791 1.00 90.94 89 GLN A C 1
ATOM 758 O O . GLN A 1 89 ? -11.875 -16.033 10.285 1.00 90.94 89 GLN A O 1
ATOM 763 N N . ASP A 1 90 ? -13.310 -14.300 10.364 1.00 90.69 90 ASP A N 1
ATOM 764 C CA . ASP A 1 90 ? -14.195 -14.791 9.298 1.00 90.69 90 ASP A CA 1
ATOM 765 C C . ASP A 1 90 ? -13.458 -14.972 7.963 1.00 90.69 90 ASP A C 1
ATOM 767 O O . ASP A 1 90 ? -13.656 -15.954 7.239 1.00 90.69 90 ASP A O 1
ATOM 771 N N . PHE A 1 91 ? -12.554 -14.045 7.636 1.00 89.00 91 PHE A N 1
ATOM 772 C CA . PHE A 1 91 ? -11.759 -14.109 6.413 1.00 89.00 91 PHE A CA 1
ATOM 773 C C . PHE A 1 91 ? -10.516 -14.995 6.514 1.00 89.00 91 PHE A C 1
ATOM 775 O O . PHE A 1 91 ? -9.828 -15.143 5.496 1.00 89.00 91 PHE A O 1
ATOM 782 N N . LYS A 1 92 ? -10.227 -15.593 7.676 1.00 90.31 92 LYS A N 1
ATOM 783 C CA . LYS A 1 92 ? -8.984 -16.337 7.943 1.00 90.31 92 LYS A CA 1
ATOM 784 C C . LYS A 1 92 ? -7.735 -15.524 7.576 1.00 90.31 92 LYS A C 1
ATOM 786 O O . LYS A 1 92 ? -6.816 -16.054 6.955 1.00 90.31 92 LYS A O 1
ATOM 791 N N . MET A 1 93 ? -7.757 -14.230 7.879 1.00 91.44 93 MET A N 1
ATOM 792 C CA . MET A 1 93 ? -6.642 -13.309 7.652 1.00 91.44 93 MET A CA 1
ATOM 793 C C . MET A 1 93 ? -5.876 -13.081 8.947 1.00 91.44 93 MET A C 1
ATOM 795 O O . MET A 1 93 ? -6.449 -13.135 10.036 1.00 91.44 93 MET A O 1
ATOM 799 N N . THR A 1 94 ? -4.590 -12.787 8.821 1.00 91.25 94 THR A N 1
ATOM 800 C CA . THR A 1 94 ? -3.775 -12.311 9.938 1.00 91.25 94 THR A CA 1
ATOM 801 C C . THR A 1 94 ? -3.675 -10.783 9.906 1.00 91.25 94 THR A C 1
ATOM 803 O O . THR A 1 94 ? -3.939 -10.159 8.875 1.00 91.25 94 THR A O 1
ATOM 806 N N . PRO A 1 95 ? -3.264 -10.138 11.010 1.00 89.88 95 PRO A N 1
ATOM 807 C CA . PRO A 1 95 ? -2.992 -8.702 11.009 1.00 89.88 95 PRO A CA 1
ATOM 808 C C . PRO A 1 95 ? -1.937 -8.269 9.977 1.00 89.88 95 PRO A C 1
ATOM 810 O O . PRO A 1 95 ? -1.990 -7.144 9.496 1.00 89.88 95 PRO A O 1
ATOM 813 N N . GLU A 1 96 ? -1.008 -9.150 9.592 1.00 90.69 96 GLU A N 1
ATOM 814 C CA . GLU A 1 96 ? -0.015 -8.876 8.538 1.00 90.69 96 GLU A CA 1
ATOM 815 C C . GLU A 1 96 ? -0.672 -8.700 7.158 1.00 90.69 96 GLU A C 1
ATOM 817 O O . GLU A 1 96 ? -0.196 -7.932 6.316 1.00 90.69 96 GLU A O 1
ATOM 822 N N . ASP A 1 97 ? -1.813 -9.353 6.926 1.00 90.19 97 ASP A N 1
ATOM 823 C CA . ASP A 1 97 ? -2.557 -9.231 5.674 1.00 90.19 97 ASP A CA 1
ATOM 824 C C . ASP A 1 97 ? -3.227 -7.854 5.508 1.00 90.19 97 ASP A C 1
ATOM 826 O O . ASP A 1 97 ? -3.579 -7.480 4.384 1.00 90.19 97 ASP A O 1
ATOM 830 N N . LEU A 1 98 ? -3.377 -7.082 6.597 1.00 91.06 98 LEU A N 1
ATOM 831 C CA . LEU A 1 98 ? -3.899 -5.708 6.572 1.00 91.06 98 LEU A CA 1
ATOM 832 C C . LEU A 1 98 ? -2.909 -4.699 5.988 1.00 91.06 98 LEU A C 1
ATOM 834 O O . LEU A 1 98 ? -3.318 -3.609 5.585 1.00 91.06 98 LEU A O 1
ATOM 838 N N . GLU A 1 99 ? -1.618 -5.028 5.944 1.00 90.75 99 GLU A N 1
ATOM 839 C CA . GLU A 1 99 ? -0.628 -4.136 5.351 1.00 90.75 99 GLU A CA 1
ATOM 840 C C . GLU A 1 99 ? -0.929 -3.973 3.854 1.00 90.75 99 GLU A C 1
ATOM 842 O O . GLU A 1 99 ? -1.116 -4.951 3.133 1.00 90.75 99 GLU A O 1
ATOM 847 N N . VAL A 1 100 ? -1.026 -2.743 3.354 1.00 91.00 100 VAL A N 1
ATOM 848 C CA . VAL A 1 100 ? -1.288 -2.516 1.927 1.00 91.00 100 VAL A CA 1
ATOM 849 C C . VAL A 1 100 ? 0.054 -2.549 1.192 1.00 91.00 100 VAL A C 1
ATOM 851 O O . VAL A 1 100 ? 0.854 -1.629 1.382 1.00 91.00 100 VAL A O 1
ATOM 854 N N . PRO A 1 101 ? 0.349 -3.570 0.359 1.00 89.94 101 PRO A N 1
ATOM 855 C CA . PRO A 1 101 ? 1.636 -3.629 -0.319 1.00 89.94 101 PRO A CA 1
ATOM 856 C C . PRO A 1 101 ? 1.776 -2.491 -1.331 1.00 89.94 101 PRO A C 1
ATOM 858 O O . PRO A 1 101 ? 0.827 -2.123 -2.022 1.00 89.94 101 PRO A O 1
ATOM 861 N N . ILE A 1 102 ? 2.991 -1.958 -1.459 1.00 89.19 102 ILE A N 1
ATOM 862 C CA . ILE A 1 102 ? 3.319 -0.967 -2.488 1.00 89.19 102 ILE A CA 1
ATOM 863 C C . ILE A 1 102 ? 3.519 -1.710 -3.817 1.00 89.19 102 ILE A C 1
ATOM 865 O O . ILE A 1 102 ? 4.467 -2.497 -3.913 1.00 89.19 102 ILE A O 1
ATOM 869 N N . PRO A 1 103 ? 2.704 -1.461 -4.863 1.00 89.69 103 PRO A N 1
ATOM 870 C CA . PRO A 1 103 ? 2.831 -2.207 -6.108 1.00 89.69 103 PRO A CA 1
ATOM 871 C C . PRO A 1 103 ? 4.192 -2.022 -6.781 1.00 89.69 103 PRO A C 1
ATOM 873 O O . PRO A 1 103 ? 4.669 -0.900 -6.990 1.00 89.69 103 PRO A O 1
ATOM 876 N N . ARG A 1 104 ? 4.810 -3.124 -7.216 1.00 85.75 104 ARG A N 1
ATOM 877 C CA . ARG A 1 104 ? 6.179 -3.130 -7.773 1.00 85.75 104 ARG A CA 1
ATOM 878 C C . ARG A 1 104 ? 6.344 -2.274 -9.029 1.00 85.75 104 ARG A C 1
ATOM 880 O O . ARG A 1 104 ? 7.450 -1.826 -9.351 1.00 85.75 104 ARG A O 1
ATOM 887 N N . TYR A 1 105 ? 5.272 -2.055 -9.790 1.00 82.69 105 TYR A N 1
ATOM 888 C CA . TYR A 1 105 ? 5.338 -1.242 -11.006 1.00 82.69 105 TYR A CA 1
ATOM 889 C C . TYR A 1 105 ? 5.553 0.245 -10.737 1.00 82.69 105 TYR A C 1
ATOM 891 O O . TYR A 1 105 ? 6.150 0.899 -11.588 1.00 82.69 105 TYR A O 1
ATOM 899 N N . PHE A 1 106 ? 5.196 0.762 -9.555 1.00 84.50 106 PHE A N 1
ATOM 900 C CA . PHE A 1 106 ? 5.439 2.165 -9.199 1.00 84.50 106 PHE A CA 1
ATOM 901 C C . PHE A 1 106 ? 6.913 2.534 -9.369 1.00 84.50 106 PHE A C 1
ATOM 903 O O . PHE A 1 106 ? 7.241 3.599 -9.892 1.00 84.50 106 PHE A O 1
ATOM 910 N N . VAL A 1 107 ? 7.811 1.632 -8.966 1.00 79.50 107 VAL A N 1
ATOM 911 C CA . VAL A 1 107 ? 9.256 1.816 -9.117 1.00 79.50 107 VAL A CA 1
ATOM 912 C C . VAL A 1 107 ? 9.677 1.634 -10.574 1.00 79.50 107 VAL A C 1
ATOM 914 O O . VAL A 1 107 ? 10.432 2.452 -11.098 1.00 79.50 107 VAL A O 1
ATOM 917 N N . ARG A 1 108 ? 9.177 0.589 -11.251 1.00 80.06 108 ARG A N 1
ATOM 918 C CA . ARG A 1 108 ? 9.552 0.266 -12.641 1.00 80.06 108 ARG A CA 1
ATOM 919 C C . ARG A 1 108 ? 9.158 1.366 -13.625 1.00 80.06 108 ARG A C 1
ATOM 921 O O . ARG A 1 108 ? 9.977 1.749 -14.457 1.00 80.06 108 ARG A O 1
ATOM 928 N N . GLU A 1 109 ? 7.947 1.901 -13.516 1.00 78.75 109 GLU A N 1
ATOM 929 C CA . GLU A 1 109 ? 7.455 2.961 -14.401 1.00 78.75 109 GLU A CA 1
ATOM 930 C C . GLU A 1 109 ? 8.126 4.306 -14.101 1.00 78.75 109 GLU A C 1
ATOM 932 O O . GLU A 1 109 ? 8.524 5.024 -15.022 1.00 78.75 109 GLU A O 1
ATOM 937 N N . LYS A 1 110 ? 8.357 4.627 -12.820 1.00 79.56 110 LYS A N 1
ATOM 938 C CA . LYS A 1 110 ? 9.004 5.888 -12.423 1.00 79.56 110 LYS A CA 1
ATOM 939 C C . LYS A 1 110 ? 10.526 5.860 -12.528 1.0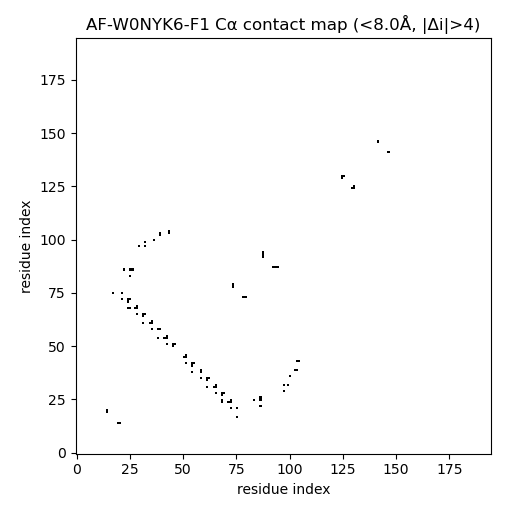0 79.56 110 LYS A C 1
ATOM 941 O O . LYS A 1 110 ? 11.151 6.897 -12.327 1.00 79.56 110 LYS A O 1
ATOM 946 N N . ILE A 1 111 ? 11.149 4.735 -12.892 1.00 83.44 111 ILE A N 1
ATOM 947 C CA . ILE A 1 111 ? 12.613 4.591 -12.875 1.00 83.44 111 ILE A CA 1
ATOM 948 C C . ILE A 1 111 ? 13.333 5.616 -13.760 1.00 83.44 111 ILE A C 1
ATOM 950 O O . ILE A 1 111 ? 14.421 6.071 -13.415 1.00 83.44 111 ILE A O 1
ATOM 954 N N . ARG A 1 112 ? 12.729 6.017 -14.888 1.00 82.56 112 ARG A N 1
ATOM 955 C CA . ARG A 1 112 ? 13.295 7.054 -15.767 1.00 82.56 112 ARG A CA 1
ATOM 956 C C . ARG A 1 112 ? 13.271 8.420 -15.090 1.00 82.56 112 ARG A C 1
ATOM 958 O O . ARG A 1 112 ? 14.320 9.042 -14.963 1.00 82.56 112 ARG A O 1
ATOM 965 N N . ALA A 1 113 ? 12.111 8.823 -14.573 1.00 86.06 113 ALA A N 1
ATOM 966 C CA . ALA A 1 113 ? 11.951 10.076 -13.841 1.00 86.06 113 ALA A CA 1
ATOM 967 C C . ALA A 1 113 ? 12.834 10.123 -12.581 1.00 86.06 113 ALA A C 1
ATOM 969 O O . ALA A 1 113 ? 13.417 11.158 -12.266 1.00 86.06 113 ALA A O 1
ATOM 970 N N . LEU A 1 114 ? 12.983 8.996 -11.877 1.00 86.12 114 LEU A N 1
ATOM 971 C CA . LEU A 1 114 ? 13.877 8.873 -10.725 1.00 86.12 114 LEU A CA 1
ATOM 972 C C . LEU A 1 114 ? 15.343 9.067 -11.127 1.00 86.12 114 LEU A C 1
ATOM 974 O O . LEU A 1 114 ? 16.034 9.855 -10.490 1.00 86.12 114 LEU A O 1
ATOM 978 N N . LYS A 1 115 ? 15.800 8.438 -12.219 1.00 88.75 115 LYS A N 1
ATOM 979 C CA . LYS A 1 115 ? 17.160 8.635 -12.752 1.00 88.75 115 LYS A CA 1
ATOM 980 C C . LYS A 1 115 ? 17.408 10.069 -13.220 1.00 88.75 115 LYS A C 1
ATOM 982 O O . LYS A 1 115 ? 18.507 10.590 -13.056 1.00 88.75 115 LYS A O 1
ATOM 987 N N . GLU A 1 116 ? 16.417 10.718 -13.821 1.00 90.62 116 GLU A N 1
ATOM 988 C CA . GLU A 1 116 ? 16.522 12.126 -14.223 1.00 90.62 116 GLU A CA 1
ATOM 989 C C . GLU A 1 116 ? 16.636 13.053 -13.012 1.00 90.62 116 GLU A C 1
ATOM 991 O O . GLU A 1 116 ? 17.524 13.907 -12.973 1.00 90.62 116 GLU A O 1
ATOM 996 N N . ARG A 1 117 ? 15.802 12.842 -11.988 1.00 90.31 117 ARG A N 1
ATOM 997 C CA . ARG A 1 117 ? 15.891 13.572 -10.717 1.00 90.31 117 ARG A CA 1
ATOM 998 C C . ARG A 1 117 ? 17.219 13.327 -10.011 1.00 90.31 117 ARG A C 1
ATOM 1000 O O . ARG A 1 117 ? 17.811 14.275 -9.509 1.00 90.31 117 ARG A O 1
ATOM 1007 N N . GLU A 1 118 ? 17.717 12.095 -10.017 1.00 89.94 118 GLU A N 1
ATOM 1008 C CA . GLU A 1 118 ? 19.027 11.752 -9.462 1.00 89.94 118 GLU A CA 1
ATOM 1009 C C . GLU A 1 118 ? 20.150 12.526 -10.166 1.00 89.94 118 GLU A C 1
ATOM 1011 O O . GLU A 1 118 ? 20.972 13.158 -9.503 1.00 89.94 118 GLU A O 1
ATOM 1016 N N . LYS A 1 119 ? 20.154 12.562 -11.505 1.00 91.62 119 LYS A N 1
ATOM 1017 C CA . LYS A 1 119 ? 21.122 13.356 -12.281 1.00 91.62 119 LYS A CA 1
ATOM 1018 C C . LYS A 1 119 ? 21.033 14.847 -11.960 1.00 91.62 119 LYS A C 1
ATOM 1020 O O . LYS A 1 119 ? 22.063 15.496 -11.782 1.00 91.62 119 LYS A O 1
ATOM 1025 N N . MET A 1 120 ? 19.818 15.388 -11.871 1.00 90.25 120 MET A N 1
ATOM 1026 C CA . MET A 1 120 ? 19.591 16.787 -11.501 1.00 90.25 120 MET A CA 1
ATOM 1027 C C . MET A 1 120 ? 20.140 17.084 -10.101 1.00 90.25 120 MET A C 1
ATOM 1029 O O . MET A 1 120 ? 20.832 18.080 -9.911 1.00 90.25 120 MET A O 1
ATOM 1033 N N . LEU A 1 121 ? 19.888 16.199 -9.139 1.00 89.38 121 LEU A N 1
ATOM 1034 C CA . LEU A 1 121 ? 20.362 16.326 -7.765 1.00 89.38 121 LEU A CA 1
ATOM 1035 C C . LEU A 1 121 ? 21.894 16.291 -7.706 1.00 89.38 121 LEU A C 1
ATOM 1037 O O . LEU A 1 121 ? 22.498 17.152 -7.070 1.00 89.38 121 LEU A O 1
ATOM 1041 N N . VAL A 1 122 ? 22.536 15.366 -8.429 1.00 88.19 122 VAL A N 1
ATOM 1042 C CA . VAL A 1 122 ? 24.004 15.317 -8.564 1.00 88.19 122 VAL A CA 1
ATOM 1043 C C . VAL A 1 122 ? 24.551 16.632 -9.121 1.00 88.19 122 VAL A C 1
ATOM 1045 O O . VAL A 1 122 ? 25.534 17.154 -8.599 1.00 88.19 122 VAL A O 1
ATOM 1048 N N . HIS A 1 123 ? 23.907 17.195 -10.144 1.00 87.75 123 HIS A N 1
ATOM 1049 C CA . HIS A 1 123 ? 24.307 18.470 -10.743 1.00 87.75 123 HIS A CA 1
ATOM 1050 C C . HIS A 1 123 ? 24.158 19.654 -9.782 1.00 87.75 123 HIS A C 1
ATOM 1052 O O . HIS A 1 123 ? 25.054 20.492 -9.691 1.00 87.75 123 HIS A O 1
ATOM 1058 N N . ILE A 1 124 ? 23.052 19.718 -9.036 1.00 88.19 124 ILE A N 1
ATOM 1059 C CA . ILE A 1 124 ? 22.810 20.761 -8.028 1.00 88.19 124 ILE A CA 1
ATOM 1060 C C . ILE A 1 124 ? 23.839 20.659 -6.897 1.00 88.19 124 ILE A C 1
ATOM 1062 O O . ILE A 1 124 ? 24.439 21.668 -6.537 1.00 88.19 124 ILE A O 1
ATOM 1066 N N . LEU A 1 125 ? 24.099 19.455 -6.377 1.00 83.75 125 LEU A N 1
ATOM 1067 C CA . LEU A 1 125 ? 25.107 19.235 -5.334 1.00 83.75 125 LEU A CA 1
ATOM 1068 C C . LEU A 1 125 ? 26.519 19.600 -5.807 1.00 83.75 125 LEU A C 1
ATOM 1070 O O . LEU A 1 125 ? 27.264 20.245 -5.069 1.00 83.75 125 LEU A O 1
ATOM 1074 N N . ALA A 1 126 ? 26.869 19.243 -7.047 1.00 82.56 126 ALA A N 1
ATOM 1075 C CA . ALA A 1 126 ? 28.150 19.606 -7.647 1.00 82.56 126 ALA A CA 1
ATOM 1076 C C . ALA A 1 126 ? 28.312 21.130 -7.780 1.00 82.56 126 ALA A C 1
ATOM 1078 O O . ALA A 1 126 ? 29.391 21.657 -7.517 1.00 82.56 126 ALA A O 1
ATOM 1079 N N . LYS A 1 127 ? 27.238 21.847 -8.137 1.00 81.19 127 LYS A N 1
ATOM 1080 C CA . LYS A 1 127 ? 27.220 23.317 -8.208 1.00 81.19 127 LYS A CA 1
ATOM 1081 C C . LYS A 1 127 ? 27.227 23.995 -6.839 1.00 81.19 127 LYS A C 1
ATOM 1083 O O . LYS A 1 127 ? 27.830 25.050 -6.696 1.00 81.19 127 LYS A O 1
ATOM 1088 N N . GLY A 1 128 ? 26.580 23.400 -5.840 1.00 75.56 128 GLY A N 1
ATOM 1089 C CA . GLY A 1 128 ? 26.487 23.934 -4.480 1.00 75.56 128 GLY A CA 1
ATOM 1090 C C . GLY A 1 128 ? 27.745 23.740 -3.627 1.00 75.56 128 GLY A C 1
ATOM 1091 O O . GLY A 1 128 ? 27.678 23.941 -2.419 1.00 75.56 128 GLY A O 1
ATOM 1092 N N . GLY A 1 129 ? 28.867 23.280 -4.195 1.00 63.75 129 GLY A N 1
ATOM 1093 C CA . GLY A 1 129 ? 30.115 23.031 -3.459 1.00 63.75 129 GLY A CA 1
ATOM 1094 C C . GLY A 1 129 ? 30.064 21.838 -2.495 1.00 63.75 129 GLY A C 1
ATOM 1095 O O . GLY A 1 129 ? 31.067 21.513 -1.864 1.00 63.75 129 GLY A O 1
ATOM 1096 N N . HIS A 1 130 ? 28.928 21.140 -2.418 1.00 59.12 130 HIS A N 1
ATOM 1097 C CA . HIS A 1 130 ? 28.747 19.930 -1.623 1.00 59.12 130 HIS A CA 1
ATOM 1098 C C . HIS A 1 130 ? 29.281 18.744 -2.425 1.00 59.12 130 HIS A C 1
ATOM 1100 O O . HIS A 1 130 ? 28.540 17.884 -2.908 1.00 59.12 130 HIS A O 1
ATOM 1106 N N . GLN A 1 131 ? 30.601 18.707 -2.612 1.00 58.97 131 GLN A N 1
ATOM 1107 C CA . GLN A 1 131 ? 31.251 17.481 -3.046 1.00 58.97 131 GLN A CA 1
ATOM 1108 C C . GLN A 1 131 ? 30.932 16.417 -1.996 1.00 58.97 131 GLN A C 1
ATOM 1110 O O . GLN A 1 131 ? 31.205 16.616 -0.812 1.00 58.97 131 GLN A O 1
ATOM 1115 N N . LYS A 1 132 ? 30.350 15.283 -2.416 1.00 57.88 132 LYS A N 1
ATOM 1116 C CA . LYS A 1 132 ? 30.338 14.081 -1.571 1.00 57.88 132 LYS A CA 1
ATOM 1117 C C . LYS A 1 132 ? 31.769 13.916 -1.051 1.00 57.88 132 LYS A C 1
ATOM 1119 O O . LYS A 1 132 ? 32.668 13.914 -1.899 1.00 57.88 132 LYS A O 1
ATOM 1124 N N . PRO A 1 133 ? 32.019 13.809 0.266 1.00 55.59 133 PRO A N 1
ATOM 1125 C CA . PRO A 1 133 ? 33.358 13.504 0.736 1.00 55.59 133 PRO A CA 1
ATOM 1126 C C . PRO A 1 133 ? 33.778 12.194 0.060 1.00 55.59 133 PRO A C 1
ATOM 1128 O O . PRO A 1 133 ? 33.249 11.126 0.354 1.00 55.59 133 PRO A O 1
ATOM 1131 N N . LYS A 1 134 ? 34.685 12.290 -0.921 1.00 55.75 134 LYS A N 1
ATOM 1132 C CA . LYS A 1 134 ? 35.302 11.131 -1.588 1.00 55.75 134 LYS A CA 1
ATOM 1133 C C . LYS A 1 134 ? 36.194 10.348 -0.629 1.00 55.75 134 LYS A C 1
ATOM 1135 O O . LYS A 1 134 ? 36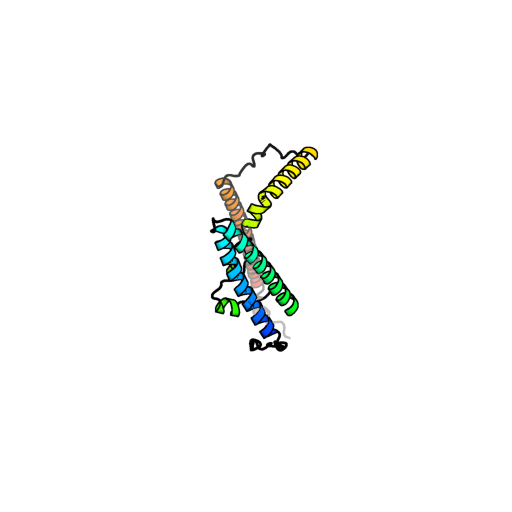.621 9.245 -0.940 1.00 55.75 134 LYS A O 1
ATOM 1140 N N . THR A 1 135 ? 36.426 10.895 0.552 1.00 53.16 135 THR A N 1
ATOM 1141 C CA . THR A 1 135 ? 37.057 10.210 1.656 1.00 53.16 135 THR A CA 1
ATOM 1142 C C . THR A 1 135 ? 35.935 9.663 2.522 1.00 53.16 135 THR A C 1
ATOM 1144 O O . THR A 1 135 ? 35.386 10.369 3.367 1.00 53.16 135 THR A O 1
ATOM 1147 N N . GLN A 1 136 ? 35.594 8.388 2.330 1.00 56.00 136 GLN A N 1
ATOM 1148 C CA . GLN A 1 136 ? 35.222 7.592 3.491 1.00 56.00 136 GLN A CA 1
ATOM 1149 C C . GLN A 1 136 ? 36.418 7.733 4.432 1.00 56.00 136 GLN A C 1
ATOM 1151 O O . GLN A 1 136 ? 37.444 7.088 4.228 1.00 56.00 136 GLN A O 1
ATOM 1156 N N . VAL A 1 137 ? 36.357 8.674 5.381 1.00 59.47 137 VAL A N 1
ATOM 1157 C CA . VAL A 1 137 ? 37.246 8.613 6.538 1.00 59.47 137 VAL A CA 1
ATOM 1158 C C . VAL A 1 137 ? 37.043 7.192 7.037 1.00 59.47 137 VAL A C 1
ATOM 1160 O O . VAL A 1 137 ? 35.877 6.839 7.244 1.00 59.47 137 VAL A O 1
ATOM 1163 N N . PRO A 1 138 ? 38.087 6.348 7.104 1.00 59.53 138 PRO A N 1
ATOM 1164 C CA . PRO A 1 138 ? 37.915 4.989 7.567 1.00 59.53 138 PRO A CA 1
ATOM 1165 C C . PRO A 1 138 ? 37.264 5.115 8.932 1.00 59.53 138 PRO A C 1
ATOM 1167 O O . PRO A 1 138 ? 37.885 5.603 9.878 1.00 59.53 138 PRO A O 1
ATOM 1170 N N . VAL A 1 139 ? 35.976 4.787 9.011 1.00 61.22 139 VAL A N 1
ATOM 1171 C CA . VAL A 1 139 ? 35.311 4.640 10.290 1.00 61.22 139 VAL A CA 1
ATOM 1172 C C . VAL A 1 139 ? 36.117 3.525 10.917 1.00 61.22 139 VAL A C 1
ATOM 1174 O O . VAL A 1 139 ? 36.097 2.409 10.401 1.00 61.22 139 VAL A O 1
ATOM 1177 N N . GLN A 1 140 ? 36.940 3.850 11.915 1.00 67.56 140 GLN A N 1
ATOM 1178 C CA . GLN A 1 140 ? 37.702 2.846 12.639 1.00 67.56 140 GLN A CA 1
ATOM 1179 C C . GLN A 1 140 ? 36.670 1.930 13.286 1.00 67.56 140 GLN A C 1
ATOM 1181 O O . GLN A 1 140 ? 36.129 2.222 14.350 1.00 67.56 140 GLN A O 1
ATOM 1186 N N . SER A 1 141 ? 36.321 0.859 12.581 1.00 71.31 141 SER A N 1
ATOM 1187 C CA . SER A 1 141 ? 35.388 -0.139 13.055 1.00 71.31 141 SER A CA 1
ATOM 1188 C C . SER A 1 141 ? 36.070 -0.823 14.227 1.00 71.31 141 SER A C 1
ATOM 1190 O O . SER A 1 141 ? 37.092 -1.489 14.052 1.00 71.31 141 SER A O 1
ATOM 1192 N N . MET A 1 142 ? 35.543 -0.611 15.432 1.00 83.12 142 MET A N 1
ATOM 1193 C CA . MET A 1 142 ? 35.984 -1.368 16.596 1.00 83.12 142 MET A CA 1
ATOM 1194 C C . MET A 1 142 ? 35.792 -2.860 16.315 1.00 83.12 142 MET A C 1
ATOM 1196 O O . MET A 1 142 ? 34.761 -3.260 15.771 1.00 83.12 142 MET A O 1
ATOM 1200 N N . SER A 1 143 ? 36.784 -3.679 16.662 1.00 90.62 143 SER A N 1
ATOM 1201 C CA . SER A 1 143 ? 36.643 -5.126 16.525 1.00 90.62 143 SER A CA 1
ATOM 1202 C C . SER A 1 143 ? 35.561 -5.639 17.481 1.00 90.62 143 SER A C 1
ATOM 1204 O O . SER A 1 143 ? 35.320 -5.049 18.544 1.00 90.62 143 SER A O 1
ATOM 1206 N N . VAL A 1 144 ? 34.911 -6.744 17.116 1.00 90.44 144 VAL A N 1
ATOM 1207 C CA . VAL A 1 144 ? 33.850 -7.352 17.932 1.00 90.44 144 VAL A CA 1
ATOM 1208 C C . VAL A 1 144 ? 34.395 -7.734 19.309 1.00 90.44 144 VAL A C 1
ATOM 1210 O O . VAL A 1 144 ? 33.748 -7.488 20.323 1.00 90.44 144 VAL A O 1
ATOM 1213 N N . GLU A 1 145 ? 35.628 -8.232 19.371 1.00 93.31 145 GLU A N 1
ATOM 1214 C CA . GLU A 1 145 ? 36.305 -8.600 20.617 1.00 93.31 145 GLU A CA 1
ATOM 1215 C C . GLU A 1 145 ? 36.495 -7.378 21.517 1.00 93.31 145 GLU A C 1
ATOM 1217 O O . GLU A 1 145 ? 36.251 -7.442 22.725 1.00 93.31 145 GLU A O 1
ATOM 1222 N N . ARG A 1 146 ? 36.888 -6.237 20.934 1.00 92.94 146 ARG A N 1
ATOM 1223 C CA . ARG A 1 146 ? 37.070 -4.993 21.685 1.00 92.94 146 ARG A CA 1
ATOM 1224 C C . ARG A 1 146 ? 35.742 -4.461 22.215 1.00 92.94 146 ARG A C 1
ATOM 1226 O O . ARG A 1 146 ? 35.700 -4.008 23.361 1.00 92.94 146 ARG A O 1
ATOM 1233 N N . ALA A 1 147 ? 34.678 -4.542 21.418 1.00 94.69 147 ALA A N 1
ATOM 1234 C CA . ALA A 1 147 ? 33.332 -4.143 21.817 1.00 94.69 147 ALA A CA 1
ATOM 1235 C C . ALA A 1 147 ? 32.792 -5.024 22.957 1.00 94.69 147 ALA A C 1
ATOM 1237 O O . ALA A 1 147 ? 32.336 -4.504 23.977 1.00 94.69 147 ALA A O 1
ATOM 1238 N N . VAL A 1 148 ? 32.919 -6.351 22.832 1.00 94.94 148 VAL A N 1
ATOM 1239 C CA . VAL A 1 148 ? 32.517 -7.318 23.867 1.00 94.94 148 VAL A CA 1
ATOM 1240 C C . VAL A 1 148 ? 33.286 -7.074 25.163 1.00 94.94 148 VAL A C 1
ATOM 1242 O O . VAL A 1 148 ? 32.682 -7.005 26.235 1.00 94.94 148 VAL A O 1
ATOM 1245 N N . TRP A 1 149 ? 34.602 -6.873 25.079 1.00 96.81 149 TRP A N 1
ATOM 1246 C CA . TRP A 1 149 ? 35.433 -6.596 26.247 1.00 96.81 149 TRP A CA 1
ATOM 1247 C C . TRP A 1 149 ? 35.014 -5.302 26.965 1.00 96.81 149 TRP A C 1
ATOM 1249 O O . TRP A 1 149 ? 34.842 -5.302 28.186 1.00 96.81 149 TRP A O 1
ATOM 1259 N N . LEU A 1 150 ? 34.785 -4.213 26.219 1.00 96.38 150 LEU A N 1
ATOM 1260 C CA . LEU A 1 150 ? 34.320 -2.931 26.768 1.00 96.38 150 LEU A CA 1
ATOM 1261 C C . LEU A 1 150 ? 32.971 -3.070 27.483 1.00 96.38 150 LEU A C 1
ATOM 1263 O O . LEU A 1 150 ? 32.811 -2.554 28.594 1.00 96.38 150 LEU A O 1
ATOM 1267 N N . LEU A 1 151 ? 32.024 -3.791 26.879 1.00 96.44 151 LEU A N 1
ATOM 1268 C CA . LEU A 1 151 ? 30.711 -4.046 27.473 1.00 96.44 151 LEU A CA 1
ATOM 1269 C C . LEU A 1 151 ? 30.826 -4.851 28.771 1.00 96.44 151 LEU A C 1
ATOM 1271 O O . LEU A 1 151 ? 30.268 -4.454 29.793 1.00 96.44 151 LEU A O 1
ATOM 1275 N N . GLN A 1 152 ? 31.602 -5.935 28.771 1.00 97.31 152 GLN A N 1
ATOM 1276 C CA . GLN A 1 152 ? 31.777 -6.791 29.946 1.00 97.31 152 GLN A CA 1
ATOM 1277 C C . GLN A 1 152 ? 32.451 -6.066 31.116 1.00 97.31 152 GLN A C 1
ATOM 1279 O O . GLN A 1 152 ? 32.023 -6.210 32.264 1.00 97.31 152 GLN A O 1
ATOM 1284 N N . VAL A 1 153 ? 33.496 -5.276 30.845 1.00 97.56 153 VAL A N 1
ATOM 1285 C CA . VAL A 1 153 ? 34.185 -4.484 31.877 1.00 97.56 153 VAL A CA 1
ATOM 1286 C C . VAL A 1 153 ? 33.244 -3.433 32.460 1.00 97.56 153 VAL A C 1
ATOM 1288 O O . VAL A 1 153 ? 33.163 -3.286 33.683 1.00 97.56 153 VAL A O 1
ATOM 1291 N N . SER A 1 154 ? 32.492 -2.743 31.602 1.00 96.62 154 SER A N 1
ATOM 1292 C CA . SER A 1 154 ? 31.546 -1.707 32.022 1.00 96.62 154 SER A CA 1
ATOM 1293 C C . SER A 1 154 ? 30.407 -2.283 32.865 1.00 96.62 154 SER A C 1
ATOM 1295 O O . SER A 1 154 ? 30.086 -1.733 33.922 1.00 96.62 154 SER A O 1
ATOM 1297 N N . GLU A 1 155 ? 29.846 -3.425 32.459 1.00 98.00 155 GLU A N 1
ATOM 1298 C CA . GLU A 1 155 ? 28.783 -4.098 33.207 1.00 98.00 155 GLU A CA 1
ATOM 1299 C C . GLU A 1 155 ? 29.294 -4.640 34.548 1.00 98.00 155 GLU A C 1
ATOM 1301 O O . GLU A 1 155 ? 28.652 -4.433 35.578 1.00 98.00 155 GLU A O 1
ATOM 1306 N N . ARG A 1 156 ? 30.499 -5.231 34.593 1.00 96.75 156 ARG A N 1
ATOM 1307 C CA . ARG A 1 156 ? 31.128 -5.660 35.855 1.00 96.75 156 ARG A CA 1
ATOM 1308 C C . ARG A 1 156 ? 31.311 -4.486 36.817 1.00 96.75 156 ARG A C 1
ATOM 1310 O O . ARG A 1 156 ? 30.996 -4.612 38.000 1.00 96.75 156 ARG A O 1
ATOM 1317 N N . ALA A 1 157 ? 31.786 -3.343 36.322 1.00 97.38 157 ALA A N 1
ATOM 1318 C CA . ALA A 1 157 ? 31.952 -2.141 37.135 1.00 97.38 157 ALA A CA 1
ATOM 1319 C C . ALA A 1 157 ? 30.605 -1.618 37.659 1.00 97.38 157 ALA A C 1
ATOM 1321 O O . ALA A 1 157 ? 30.495 -1.259 38.833 1.00 97.38 157 ALA A O 1
ATOM 1322 N N . ARG A 1 158 ? 29.563 -1.609 36.819 1.00 97.69 158 ARG A N 1
ATOM 1323 C CA . ARG A 1 158 ? 28.205 -1.204 37.209 1.00 97.69 158 ARG A CA 1
ATOM 1324 C C . ARG A 1 158 ? 27.638 -2.111 38.303 1.00 97.69 158 ARG A C 1
ATOM 1326 O O . ARG A 1 158 ? 27.171 -1.609 39.324 1.00 97.69 158 ARG A O 1
ATOM 1333 N N . GLN A 1 159 ? 27.738 -3.426 38.122 1.00 97.06 159 GLN A N 1
ATOM 1334 C CA . GLN A 1 159 ? 27.311 -4.428 39.103 1.00 97.06 159 GLN A CA 1
ATOM 1335 C C . GLN A 1 159 ? 28.081 -4.292 40.421 1.00 97.06 159 GLN A C 1
ATOM 1337 O O . GLN A 1 159 ? 27.484 -4.345 41.494 1.00 97.06 159 GLN A O 1
ATOM 1342 N N . GLY A 1 160 ? 29.393 -4.047 40.354 1.00 97.44 160 GLY A N 1
ATOM 1343 C CA . GLY A 1 160 ? 30.220 -3.774 41.530 1.00 97.44 160 GLY A CA 1
ATOM 1344 C C . GLY A 1 160 ? 29.732 -2.559 42.320 1.00 97.44 160 GLY A C 1
ATOM 1345 O O . GLY A 1 160 ? 29.557 -2.652 43.535 1.00 97.44 160 GLY A O 1
ATOM 1346 N N . ARG A 1 161 ? 29.424 -1.444 41.637 1.00 97.06 161 ARG A N 1
ATOM 1347 C CA . ARG A 1 161 ? 28.852 -0.246 42.280 1.00 97.06 161 ARG A CA 1
ATOM 1348 C C . ARG A 1 161 ? 27.501 -0.533 42.932 1.00 97.06 161 ARG A C 1
ATOM 1350 O O . ARG A 1 161 ? 27.278 -0.109 44.063 1.00 97.06 161 ARG A O 1
ATOM 1357 N N . LEU A 1 162 ? 26.625 -1.273 42.252 1.00 96.75 162 LEU A N 1
ATOM 1358 C CA . LEU A 1 162 ? 25.300 -1.610 42.775 1.00 96.75 162 LEU A CA 1
ATOM 1359 C C . LEU A 1 162 ? 25.392 -2.485 44.034 1.00 96.75 162 LEU A C 1
ATOM 1361 O O . LEU A 1 162 ? 24.738 -2.198 45.035 1.00 96.75 162 LEU A O 1
ATOM 1365 N N . ARG A 1 163 ? 26.260 -3.504 44.021 1.00 96.50 163 ARG A N 1
ATOM 1366 C CA . ARG A 1 163 ? 26.518 -4.363 45.187 1.00 96.50 163 ARG A CA 1
ATOM 1367 C C . ARG A 1 163 ? 27.115 -3.579 46.353 1.00 96.50 163 ARG A C 1
ATOM 1369 O O . ARG A 1 163 ? 26.658 -3.741 47.479 1.00 96.50 163 ARG A O 1
ATOM 1376 N N . ALA A 1 164 ? 28.093 -2.711 46.091 1.00 96.75 164 ALA A N 1
ATOM 1377 C CA . ALA A 1 164 ? 28.699 -1.872 47.124 1.00 96.75 164 ALA A CA 1
ATOM 1378 C C . ALA A 1 164 ? 27.667 -0.939 47.775 1.00 96.75 164 ALA A C 1
ATOM 1380 O O . ALA A 1 164 ? 27.643 -0.806 48.999 1.00 96.75 164 ALA A O 1
ATOM 1381 N N . HIS A 1 165 ? 26.781 -0.342 46.971 1.00 96.19 165 HIS A N 1
ATOM 1382 C CA . HIS A 1 165 ? 25.672 0.462 47.477 1.00 96.19 165 HIS A CA 1
ATOM 1383 C C . HIS A 1 165 ? 24.735 -0.370 48.365 1.00 96.19 165 HIS A C 1
ATOM 1385 O O . HIS A 1 165 ? 24.457 0.022 49.493 1.00 96.19 165 HIS A O 1
ATOM 1391 N N . PHE A 1 166 ? 24.307 -1.545 47.895 1.00 95.44 166 PHE A N 1
ATOM 1392 C CA . PHE A 1 166 ? 23.419 -2.435 48.645 1.00 95.44 166 PHE A CA 1
ATOM 1393 C C . PHE A 1 166 ? 24.024 -2.891 49.984 1.00 95.44 166 PHE A C 1
ATOM 1395 O O . PHE A 1 166 ? 23.381 -2.776 51.026 1.00 95.44 166 PHE A O 1
ATOM 1402 N N . MET A 1 167 ? 25.289 -3.325 49.991 1.00 94.62 167 MET A N 1
ATOM 1403 C CA . MET A 1 167 ? 25.976 -3.719 51.228 1.00 94.62 167 MET A CA 1
ATOM 1404 C C . MET A 1 167 ? 26.144 -2.552 52.205 1.00 94.62 167 MET A C 1
ATOM 1406 O O . MET A 1 167 ? 26.054 -2.746 53.417 1.00 94.62 167 MET A O 1
ATOM 1410 N N . LYS A 1 168 ? 26.357 -1.329 51.701 1.00 95.00 168 LYS A N 1
ATOM 1411 C CA . LYS A 1 168 ? 26.397 -0.126 52.541 1.00 95.00 168 LYS A CA 1
ATOM 1412 C C . LYS A 1 168 ? 25.053 0.106 53.235 1.00 95.00 168 LYS A C 1
ATOM 1414 O O . LYS A 1 168 ? 25.052 0.396 54.429 1.00 95.00 168 LYS A O 1
ATOM 1419 N N . THR A 1 169 ? 23.938 -0.053 52.520 1.00 94.19 169 THR A N 1
ATOM 1420 C CA . THR A 1 169 ? 22.588 0.077 53.090 1.00 94.19 169 THR A CA 1
ATOM 1421 C C . THR A 1 169 ? 22.336 -0.960 54.185 1.00 94.19 169 THR A C 1
ATOM 1423 O O . THR A 1 169 ? 21.938 -0.574 55.282 1.00 94.19 169 THR A O 1
ATOM 1426 N N . ILE A 1 170 ? 22.651 -2.239 53.935 1.00 92.12 170 ILE A N 1
ATOM 1427 C CA . ILE A 1 170 ? 22.513 -3.311 54.939 1.00 92.12 170 ILE A CA 1
ATOM 1428 C C . ILE A 1 170 ? 23.313 -2.975 56.199 1.00 92.12 170 ILE A C 1
ATOM 1430 O O . ILE A 1 170 ? 22.776 -3.003 57.301 1.00 92.12 170 ILE A O 1
ATOM 1434 N N . ARG A 1 171 ? 24.585 -2.588 56.047 1.00 91.94 171 ARG A N 1
ATOM 1435 C CA . ARG A 1 171 ? 25.455 -2.273 57.189 1.00 91.94 171 ARG A CA 1
ATOM 1436 C C . ARG A 1 171 ? 24.925 -1.102 58.023 1.00 91.94 171 ARG A C 1
ATOM 1438 O O . ARG A 1 171 ? 25.017 -1.130 59.247 1.00 91.94 171 ARG A O 1
ATOM 1445 N N . GLN A 1 172 ? 24.371 -0.075 57.376 1.00 91.38 172 GLN A N 1
ATOM 1446 C CA . GLN A 1 172 ? 23.738 1.057 58.065 1.00 91.38 172 GLN A CA 1
ATOM 1447 C C . GLN A 1 172 ? 22.460 0.643 58.807 1.00 91.38 172 GLN A C 1
ATOM 1449 O O . GLN A 1 172 ? 22.148 1.188 59.864 1.00 91.38 172 GLN A O 1
ATOM 1454 N N . GLU A 1 173 ? 21.697 -0.302 58.263 1.00 88.31 173 GLU A N 1
ATOM 1455 C CA . GLU A 1 173 ? 20.510 -0.849 58.915 1.00 88.31 173 GLU A CA 1
ATOM 1456 C C . GLU A 1 173 ? 20.865 -1.737 60.111 1.00 88.31 173 GLU A C 1
ATOM 1458 O O . GLU A 1 173 ? 20.309 -1.541 61.189 1.00 88.31 173 GLU A O 1
ATOM 1463 N N . GLU A 1 174 ? 21.849 -2.630 59.983 1.00 88.19 174 GLU A N 1
ATOM 1464 C CA . GLU A 1 174 ? 22.369 -3.422 61.105 1.00 88.19 174 GLU A CA 1
ATOM 1465 C C . GLU A 1 174 ? 22.891 -2.534 62.240 1.00 88.19 174 GLU A C 1
ATOM 1467 O O . GLU A 1 174 ? 22.558 -2.765 63.401 1.00 88.19 174 GLU A O 1
ATOM 1472 N N . GLN A 1 175 ? 23.642 -1.472 61.923 1.00 86.50 175 GLN A N 1
ATOM 1473 C CA . GLN A 1 175 ? 24.098 -0.501 62.924 1.00 86.50 175 GLN A CA 1
ATOM 1474 C C . GLN A 1 175 ? 22.932 0.192 63.639 1.00 86.50 175 GLN A C 1
ATOM 1476 O O . GLN A 1 175 ? 22.980 0.347 64.859 1.00 86.50 175 GLN A O 1
ATOM 1481 N N . ARG A 1 176 ? 21.862 0.557 62.917 1.00 83.44 176 ARG A N 1
ATOM 1482 C CA . ARG A 1 176 ? 20.640 1.106 63.530 1.00 83.44 176 ARG A CA 1
ATOM 1483 C C . ARG A 1 176 ? 19.941 0.090 64.434 1.00 83.44 176 ARG A C 1
ATOM 1485 O O . ARG A 1 176 ? 19.503 0.462 65.517 1.00 83.44 176 ARG A O 1
ATOM 1492 N N . ARG A 1 177 ? 19.872 -1.186 64.039 1.00 81.31 177 ARG A N 1
ATOM 1493 C CA . ARG A 1 177 ? 19.289 -2.259 64.870 1.00 81.31 177 ARG A CA 1
ATOM 1494 C C . ARG A 1 177 ? 20.099 -2.498 66.146 1.00 81.31 177 ARG A C 1
ATOM 1496 O O . ARG A 1 177 ? 19.517 -2.632 67.217 1.00 81.31 177 ARG A O 1
ATOM 1503 N N . LEU A 1 178 ? 21.428 -2.497 66.050 1.00 75.25 178 LEU A N 1
ATOM 1504 C CA . LEU A 1 178 ? 22.323 -2.645 67.203 1.00 75.25 178 LEU A CA 1
ATOM 1505 C C . LEU A 1 178 ? 22.230 -1.449 68.166 1.00 75.25 178 LEU A C 1
ATOM 1507 O O . LEU A 1 178 ? 22.199 -1.653 69.376 1.00 75.25 178 LEU A O 1
ATOM 1511 N N . GLN A 1 179 ? 22.121 -0.218 67.654 1.00 67.38 179 GLN A N 1
ATOM 1512 C CA . GLN A 1 179 ? 21.885 0.971 68.487 1.00 67.38 179 GLN A CA 1
ATOM 1513 C C . GLN A 1 179 ? 20.488 0.972 69.130 1.00 67.38 179 GLN A C 1
ATOM 1515 O O . GLN A 1 179 ? 20.362 1.343 70.293 1.00 67.38 179 GLN A O 1
ATOM 1520 N N . GLY A 1 180 ? 19.452 0.500 68.426 1.00 60.34 180 GLY A N 1
ATOM 1521 C CA . GLY A 1 180 ? 18.099 0.361 68.980 1.00 60.34 180 GLY A CA 1
ATOM 1522 C C . GLY A 1 180 ? 18.003 -0.653 70.129 1.00 60.34 180 GLY A C 1
ATOM 1523 O O . GLY A 1 180 ? 17.293 -0.408 71.100 1.00 60.34 180 GLY A O 1
ATOM 1524 N N . ASN A 1 181 ? 18.778 -1.743 70.081 1.00 54.31 181 ASN A N 1
ATOM 1525 C CA . ASN A 1 181 ? 18.840 -2.733 71.166 1.00 54.31 181 ASN A CA 1
ATOM 1526 C C . ASN A 1 181 ? 19.655 -2.278 72.396 1.00 54.31 181 ASN A C 1
ATOM 1528 O O . ASN A 1 181 ? 19.529 -2.886 73.454 1.00 54.31 181 ASN A O 1
ATOM 1532 N N . SER A 1 182 ? 20.454 -1.208 72.302 1.00 51.53 182 SER A N 1
ATOM 1533 C CA . SER A 1 182 ? 21.173 -0.619 73.450 1.00 51.53 182 SER A CA 1
ATOM 1534 C C . SER A 1 182 ? 20.264 0.199 74.383 1.00 51.53 182 SER A C 1
ATOM 1536 O O . SER A 1 182 ? 20.722 0.646 75.432 1.00 51.53 182 SER A O 1
ATOM 1538 N N . SER A 1 183 ? 19.004 0.430 73.998 1.00 52.03 183 SER A N 1
ATOM 1539 C CA . SER A 1 183 ? 18.044 1.288 74.706 1.00 52.03 183 SER A CA 1
ATOM 1540 C C . SER A 1 183 ? 16.974 0.504 75.489 1.00 52.03 183 SER A C 1
ATOM 1542 O O . SER A 1 183 ? 15.922 1.063 75.803 1.00 52.03 183 SER A O 1
ATOM 1544 N N . MET A 1 184 ? 17.187 -0.778 75.813 1.00 46.91 184 MET A N 1
ATOM 1545 C CA . MET A 1 184 ? 16.361 -1.436 76.836 1.00 46.91 184 MET A CA 1
ATOM 1546 C C . MET A 1 184 ? 16.903 -1.067 78.218 1.00 46.91 184 MET A C 1
ATOM 1548 O O . MET A 1 184 ? 17.910 -1.606 78.669 1.00 46.91 184 MET A O 1
ATOM 1552 N N . LEU A 1 185 ? 16.235 -0.105 78.857 1.00 58.59 185 LEU A N 1
ATOM 1553 C CA . LEU A 1 185 ? 16.408 0.224 80.270 1.00 58.59 185 LEU A CA 1
ATOM 1554 C C . LEU A 1 185 ? 16.214 -1.031 81.136 1.00 58.59 185 LEU A C 1
ATOM 1556 O O . LEU A 1 185 ? 15.341 -1.857 80.863 1.00 58.59 185 LEU A O 1
ATOM 1560 N N . ASP A 1 186 ? 17.040 -1.143 82.176 1.00 56.81 186 ASP A N 1
ATOM 1561 C CA . ASP A 1 186 ? 17.001 -2.198 83.191 1.00 56.81 186 ASP A CA 1
ATOM 1562 C C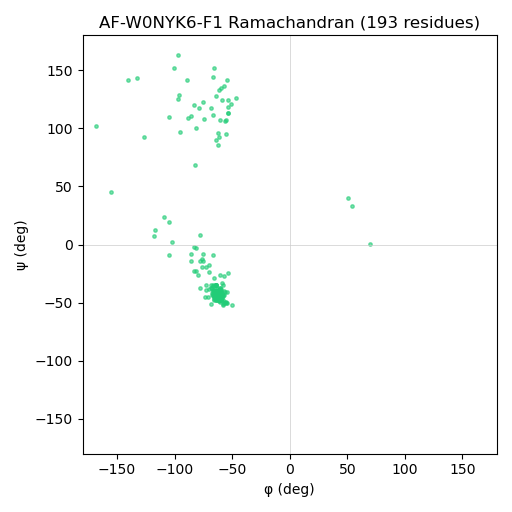 . ASP A 1 186 ? 15.585 -2.302 83.806 1.00 56.81 186 ASP A C 1
ATOM 1564 O O . ASP A 1 186 ? 15.079 -1.289 84.306 1.00 56.81 186 ASP A O 1
ATOM 1568 N N . PRO A 1 187 ? 14.923 -3.481 83.789 1.00 57.59 187 PRO A N 1
ATOM 1569 C CA . PRO A 1 187 ? 13.546 -3.651 84.268 1.00 57.59 187 PRO A CA 1
ATOM 1570 C C . PRO A 1 187 ? 13.311 -3.154 85.700 1.00 57.59 187 PRO A C 1
ATOM 1572 O O . PRO A 1 187 ? 12.193 -2.776 86.049 1.00 57.59 187 PRO A O 1
ATOM 1575 N N . ASN A 1 188 ? 14.364 -3.108 86.520 1.00 56.34 188 ASN A N 1
ATOM 1576 C CA . ASN A 1 188 ? 14.295 -2.665 87.910 1.00 56.34 188 ASN A CA 1
ATOM 1577 C C . ASN A 1 188 ? 14.185 -1.138 88.081 1.00 56.34 188 ASN A C 1
ATOM 1579 O O . ASN A 1 188 ? 13.850 -0.682 89.172 1.00 56.34 188 ASN A O 1
ATOM 1583 N N . GLN A 1 189 ? 14.417 -0.338 87.033 1.00 56.94 189 GLN A N 1
ATOM 1584 C CA . GLN A 1 189 ? 14.279 1.126 87.094 1.00 56.94 189 GLN A CA 1
ATOM 1585 C C . GLN A 1 189 ? 12.846 1.619 86.831 1.00 56.94 189 GLN A C 1
ATOM 1587 O O . GLN A 1 189 ? 12.532 2.764 87.143 1.00 56.94 189 GLN A O 1
ATOM 1592 N N . ALA A 1 190 ? 11.953 0.774 86.302 1.00 55.44 190 ALA A N 1
ATOM 1593 C CA . ALA A 1 190 ? 10.567 1.159 86.013 1.00 55.44 190 ALA A CA 1
ATOM 1594 C C . ALA A 1 190 ? 9.655 1.189 87.260 1.00 55.44 190 ALA A C 1
ATOM 1596 O O . ALA A 1 190 ? 8.557 1.741 87.204 1.00 55.44 190 ALA A O 1
ATOM 1597 N N . ALA A 1 191 ? 10.089 0.608 88.386 1.00 53.88 191 ALA A N 1
ATOM 1598 C CA . ALA A 1 191 ? 9.258 0.420 89.579 1.00 53.88 191 ALA A CA 1
ATOM 1599 C C . ALA A 1 191 ? 9.224 1.622 90.550 1.00 53.88 191 ALA A C 1
ATOM 1601 O O . ALA A 1 191 ? 8.438 1.610 91.493 1.00 53.88 191 ALA A O 1
ATOM 1602 N N . THR A 1 192 ? 10.044 2.659 90.352 1.00 56.28 192 THR A N 1
ATOM 1603 C CA . THR A 1 192 ? 10.241 3.749 91.333 1.00 56.28 192 THR A CA 1
ATOM 1604 C C . THR A 1 192 ? 9.511 5.062 91.030 1.00 56.28 192 THR A C 1
ATOM 1606 O O . THR A 1 192 ? 9.643 6.004 91.805 1.00 56.28 192 THR A O 1
ATOM 1609 N N . CYS A 1 193 ? 8.723 5.162 89.956 1.00 55.19 193 CYS A N 1
ATOM 1610 C CA . CYS A 1 193 ? 8.120 6.439 89.531 1.00 55.19 193 CYS A CA 1
ATOM 1611 C C . CYS A 1 193 ? 6.598 6.556 89.727 1.00 55.19 193 CYS A C 1
ATOM 1613 O O . CYS A 1 193 ? 5.966 7.364 89.050 1.00 55.19 193 CYS A O 1
ATOM 1615 N N . ILE A 1 194 ? 5.996 5.792 90.642 1.00 50.44 194 ILE A N 1
ATOM 1616 C CA . ILE A 1 194 ? 4.590 5.990 91.028 1.00 50.44 194 ILE A CA 1
ATOM 1617 C C . ILE A 1 194 ? 4.503 6.141 92.548 1.00 50.44 194 ILE A C 1
ATOM 1619 O O . ILE A 1 194 ? 4.388 5.147 93.261 1.00 50.44 194 ILE A O 1
ATOM 1623 N N . GLN A 1 195 ? 4.561 7.389 93.017 1.00 38.97 195 GLN A N 1
ATOM 1624 C CA . GLN A 1 195 ? 4.043 7.855 94.307 1.00 38.97 195 GLN A CA 1
ATOM 1625 C C . GLN A 1 195 ? 3.679 9.335 94.201 1.00 38.97 195 GLN A C 1
ATOM 1627 O O . GLN A 1 195 ? 4.487 10.093 93.619 1.00 38.97 195 GLN A O 1
#

Foldseek 3Di:
DDDPDDDPPPPPDPDPDLVVVLLVLLLVLLVLLVVLVVLLVVLVPDPDVVVNVVSVVVNVVSVVVNVVSQVVNCVSVVDNDDDCVVVCVVVVHDPVSVDRDDRPVVCVVCVVVVVVVVVVVVVVCVVVVVDPPPDPVPPPPDDPVRVVVVVVVVVVVVVVVVVVVVVVVVVVVVVVVVVVVVPPDDPVVVPPPDD

Radius of gyration: 37.02 Å; Cα contacts (8 Å, |Δi|>4): 53; chains: 1; bounding box: 79×40×122 Å

Sequence (195 aa):
GALEDEYPTMQLRPQKDRLQVFQTLATFYLRYLKIFRALEEVYDQIVHPQKRRVVHQVLEGVMGRLVELKNEMVELEYSEFHYFDDILQDFKMTPEDLEVPIPRYFVREKIRALKEREKMLVHILAKGGHQKPKTQVPVQSMSVERAVWLLQVSERARQGRLRAHFMKTIRQEEQRRLQGNSSMLDPNQAATCIQ

Mean predicted aligned error: 17.47 Å

Organism: NCBI:txid657186

InterPro domains:
  IPR052267 Nexin-Dynein Regulatory Complex Component [PTHR14690] (9-195)
  IPR060400 Dynein regulatory complex subunit 11-like, N-terminal [PF27107] (3-109)